Protein AF-A0A961B3L7-F1 (afdb_monomer)

Structure (mmCIF, N/CA/C/O backbone):
data_AF-A0A961B3L7-F1
#
_entry.id   AF-A0A961B3L7-F1
#
loop_
_atom_site.group_PDB
_atom_site.id
_atom_site.type_symbol
_atom_site.label_atom_id
_atom_site.label_alt_id
_atom_site.label_comp_id
_atom_site.label_asym_id
_atom_site.label_entity_id
_atom_site.label_seq_id
_atom_site.pdbx_PDB_ins_code
_atom_site.Cartn_x
_atom_site.Cartn_y
_atom_site.Cartn_z
_atom_site.occupancy
_atom_site.B_iso_or_equiv
_atom_site.auth_seq_id
_atom_site.auth_comp_id
_atom_site.auth_asym_id
_atom_site.auth_atom_id
_atom_site.pdbx_PDB_model_num
ATOM 1 N N . TYR A 1 1 ? -15.409 8.213 -13.863 1.00 74.25 1 TYR A N 1
ATOM 2 C CA . TYR A 1 1 ? -14.076 7.730 -13.458 1.00 74.25 1 TYR A CA 1
ATOM 3 C C . TYR A 1 1 ? -14.283 6.617 -12.435 1.00 74.25 1 TYR A C 1
ATOM 5 O O . TYR A 1 1 ? -14.040 6.818 -11.259 1.00 74.25 1 TYR A O 1
ATOM 13 N N . ASN A 1 2 ? -14.845 5.474 -12.858 1.00 88.62 2 ASN A N 1
ATOM 14 C CA . ASN A 1 2 ? -15.341 4.451 -11.915 1.00 88.62 2 ASN A CA 1
ATOM 15 C C . ASN A 1 2 ? -14.715 3.070 -12.144 1.00 88.62 2 ASN A C 1
ATOM 17 O O . ASN A 1 2 ? -14.875 2.187 -11.314 1.00 88.62 2 ASN A O 1
ATOM 21 N N . TRP A 1 3 ? -14.010 2.881 -13.261 1.00 93.56 3 TRP A N 1
ATOM 22 C CA . TRP A 1 3 ? -13.430 1.596 -13.654 1.00 93.56 3 TRP A CA 1
ATOM 23 C C . TRP A 1 3 ? -12.435 1.062 -12.613 1.00 93.56 3 TRP A C 1
ATOM 25 O O . TRP A 1 3 ? -12.374 -0.143 -12.401 1.00 93.56 3 TRP A O 1
ATOM 35 N N . HIS A 1 4 ? -11.718 1.947 -11.910 1.00 93.62 4 HIS A N 1
ATOM 36 C CA . HIS A 1 4 ? -10.702 1.553 -10.933 1.00 93.62 4 HIS A CA 1
ATOM 37 C C . HIS A 1 4 ? -11.283 0.883 -9.678 1.00 93.62 4 HIS A C 1
ATOM 39 O O . HIS A 1 4 ? -10.542 0.218 -8.960 1.00 93.62 4 HIS A O 1
ATOM 45 N N . TRP A 1 5 ? -12.598 0.999 -9.441 1.00 96.31 5 TRP A N 1
ATOM 46 C CA . TRP A 1 5 ? -13.301 0.325 -8.345 1.00 96.31 5 TRP A CA 1
ATOM 47 C C . TRP A 1 5 ? -13.634 -1.144 -8.629 1.00 96.31 5 TRP A C 1
ATOM 49 O O . TRP A 1 5 ? -14.133 -1.829 -7.739 1.00 96.31 5 TRP A O 1
ATOM 59 N N . PHE A 1 6 ? -13.384 -1.643 -9.839 1.00 96.94 6 PHE A N 1
ATOM 60 C CA . PHE A 1 6 ? -13.673 -3.023 -10.233 1.00 96.94 6 PHE A CA 1
ATOM 61 C C . PHE A 1 6 ? -12.366 -3.797 -10.419 1.00 96.94 6 PHE A C 1
ATOM 63 O O . PHE A 1 6 ? -11.487 -3.348 -11.151 1.00 96.94 6 PHE A O 1
ATOM 70 N N . TRP A 1 7 ? -12.244 -4.979 -9.806 1.00 94.88 7 TRP A N 1
ATOM 71 C CA . TRP A 1 7 ? -11.005 -5.777 -9.795 1.00 94.88 7 TRP A CA 1
ATOM 72 C C . TRP A 1 7 ? -10.519 -6.213 -11.182 1.00 94.88 7 TRP A C 1
ATOM 74 O O . TRP A 1 7 ? -9.332 -6.507 -11.360 1.00 94.88 7 TRP A O 1
ATOM 84 N N . ASP A 1 8 ? -11.432 -6.269 -12.151 1.00 91.94 8 ASP A N 1
ATOM 85 C CA . ASP A 1 8 ? -11.127 -6.626 -13.537 1.00 91.94 8 ASP A CA 1
ATOM 86 C C . ASP A 1 8 ? -10.432 -5.491 -14.294 1.00 91.94 8 ASP A C 1
ATOM 88 O O . ASP A 1 8 ? -9.698 -5.749 -15.247 1.00 91.94 8 ASP A O 1
ATOM 92 N N . PHE A 1 9 ? -10.639 -4.241 -13.870 1.00 91.81 9 PHE A N 1
ATOM 93 C CA . PHE A 1 9 ? -10.172 -3.056 -14.592 1.00 91.81 9 PHE A CA 1
ATOM 94 C C . PHE A 1 9 ? -9.214 -2.189 -13.778 1.00 91.81 9 PHE A C 1
ATOM 96 O O . PHE A 1 9 ? -8.497 -1.386 -14.364 1.00 91.81 9 PHE A O 1
ATOM 103 N N . GLY A 1 10 ? -9.168 -2.342 -12.454 1.00 93.06 10 GLY A N 1
ATOM 104 C CA . GLY A 1 10 ? -8.254 -1.595 -11.602 1.00 93.06 10 GLY A CA 1
ATOM 105 C C . GLY A 1 10 ? -8.028 -2.214 -10.228 1.00 93.06 10 GLY A C 1
ATOM 106 O O . GLY A 1 10 ? -8.254 -3.400 -9.988 1.00 93.06 10 GLY A O 1
ATOM 107 N N . ASN A 1 11 ? -7.496 -1.387 -9.337 1.00 94.12 11 ASN A N 1
ATOM 108 C CA . ASN A 1 11 ? -6.886 -1.782 -8.068 1.00 94.12 11 ASN A CA 1
ATOM 109 C C . ASN A 1 11 ? -7.241 -0.801 -6.931 1.00 94.12 11 ASN A C 1
ATOM 111 O O . ASN A 1 11 ? -6.504 -0.688 -5.947 1.00 94.12 11 ASN A O 1
ATOM 115 N N . GLY A 1 12 ? -8.381 -0.115 -7.071 1.00 95.50 12 GLY A N 1
ATOM 116 C CA . GLY A 1 12 ? -8.886 0.876 -6.129 1.00 95.50 12 GLY A CA 1
ATOM 117 C C . GLY A 1 12 ? -8.027 2.127 -6.037 1.00 95.50 12 GLY A C 1
ATOM 118 O O . GLY A 1 12 ? -7.060 2.306 -6.777 1.00 95.50 12 GLY A O 1
ATOM 119 N N . ASP A 1 13 ? -8.370 2.998 -5.092 1.00 94.88 13 ASP A N 1
ATOM 120 C CA . ASP A 1 13 ? -7.608 4.229 -4.873 1.00 94.88 13 ASP A CA 1
ATOM 121 C C . ASP A 1 13 ? -6.169 3.960 -4.412 1.00 94.88 13 ASP A C 1
ATOM 123 O O . ASP A 1 13 ? -5.281 4.741 -4.750 1.00 94.88 13 ASP A O 1
ATOM 127 N N . THR A 1 14 ? -5.903 2.826 -3.751 1.00 95.00 14 THR A N 1
ATOM 128 C CA . THR A 1 14 ? -4.543 2.418 -3.362 1.00 95.00 14 THR A CA 1
ATOM 129 C C . THR A 1 14 ? -3.603 2.331 -4.563 1.00 95.00 14 THR A C 1
ATOM 131 O O . THR A 1 14 ? -2.497 2.847 -4.489 1.00 95.00 14 THR A O 1
ATOM 134 N N . GLY A 1 15 ? -4.026 1.737 -5.683 1.00 94.38 15 GLY A N 1
ATOM 135 C CA . GLY A 1 15 ? -3.181 1.672 -6.879 1.00 94.38 15 GLY A CA 1
ATOM 136 C C . GLY A 1 15 ? -3.382 2.817 -7.876 1.00 94.38 15 GLY A C 1
ATOM 137 O O . GLY A 1 15 ? -2.532 3.025 -8.734 1.00 94.38 15 GLY A O 1
ATOM 138 N N . ASN A 1 16 ? -4.480 3.567 -7.772 1.00 93.62 16 ASN A N 1
ATOM 139 C CA . ASN A 1 16 ? -4.796 4.671 -8.679 1.00 93.62 16 ASN A CA 1
ATOM 140 C C . ASN A 1 16 ? -4.192 6.020 -8.245 1.00 93.62 16 ASN A C 1
ATOM 142 O O . ASN A 1 16 ? -3.722 6.779 -9.086 1.00 93.62 16 ASN A O 1
ATOM 146 N N . GLN A 1 17 ? -4.221 6.334 -6.948 1.00 91.56 17 GLN A N 1
ATOM 147 C CA . GLN A 1 17 ? -3.591 7.534 -6.377 1.00 91.56 17 GLN A CA 1
ATOM 148 C C . GLN A 1 17 ? -2.538 7.171 -5.332 1.00 91.56 17 GLN A C 1
ATOM 150 O O . GLN A 1 17 ? -1.492 7.811 -5.266 1.00 91.56 17 GLN A O 1
ATOM 155 N N . GLY A 1 18 ? -2.784 6.124 -4.542 1.00 93.62 18 GLY A N 1
ATOM 156 C CA . GLY A 1 18 ? -1.911 5.758 -3.434 1.00 93.62 18 GLY A CA 1
ATOM 157 C C . GLY A 1 18 ? -0.499 5.354 -3.849 1.00 93.62 18 GLY A C 1
ATOM 158 O O . GLY A 1 18 ? 0.429 5.577 -3.081 1.00 93.62 18 GLY A O 1
ATOM 159 N N . VAL A 1 19 ? -0.309 4.865 -5.080 1.00 96.12 19 VAL A N 1
ATOM 160 C CA . VAL A 1 19 ? 1.010 4.487 -5.611 1.00 96.12 19 VAL A CA 1
ATOM 161 C C . VAL A 1 19 ? 2.029 5.628 -5.550 1.00 96.12 19 VAL A C 1
ATOM 163 O O . VAL A 1 19 ? 3.203 5.359 -5.333 1.00 96.12 19 VAL A O 1
ATOM 166 N N . HIS A 1 20 ? 1.597 6.888 -5.686 1.00 95.12 20 HIS A N 1
ATOM 167 C CA . HIS A 1 20 ? 2.492 8.045 -5.600 1.00 95.12 20 HIS A CA 1
ATOM 168 C C . HIS A 1 20 ? 3.118 8.170 -4.209 1.00 95.12 20 HIS A C 1
ATOM 170 O O . HIS A 1 20 ? 4.335 8.262 -4.082 1.00 95.12 20 HIS A O 1
ATOM 176 N N . GLU A 1 21 ? 2.293 8.123 -3.163 1.00 96.50 21 GLU A N 1
ATOM 177 C CA . GLU A 1 21 ? 2.777 8.261 -1.791 1.00 96.50 21 GLU A CA 1
ATOM 178 C C . GLU A 1 21 ? 3.423 6.969 -1.279 1.00 96.50 21 GLU A C 1
ATOM 180 O O . GLU A 1 21 ? 4.404 7.047 -0.549 1.00 96.50 21 GLU A O 1
ATOM 185 N N . ILE A 1 22 ? 2.950 5.789 -1.703 1.00 97.00 22 ILE A N 1
ATOM 186 C CA . ILE A 1 22 ? 3.618 4.508 -1.417 1.00 97.00 22 ILE A CA 1
ATOM 187 C C . ILE A 1 22 ? 5.040 4.492 -1.991 1.00 97.00 22 ILE A C 1
ATOM 189 O O . ILE A 1 22 ? 5.957 4.021 -1.321 1.00 97.00 22 ILE A O 1
ATOM 193 N N . ASP A 1 23 ? 5.233 4.985 -3.219 1.00 96.25 23 ASP A N 1
ATOM 194 C CA . ASP A 1 23 ? 6.552 5.049 -3.852 1.00 96.25 23 ASP A CA 1
ATOM 195 C C . ASP A 1 23 ? 7.500 5.941 -3.045 1.00 96.25 23 ASP A C 1
ATOM 197 O O . ASP A 1 23 ? 8.575 5.493 -2.651 1.00 96.25 23 ASP A O 1
ATOM 201 N N . VAL A 1 24 ? 7.053 7.153 -2.704 1.00 94.94 24 VAL A N 1
ATOM 202 C CA . VAL A 1 24 ? 7.823 8.102 -1.886 1.00 94.94 24 VAL A CA 1
ATOM 203 C C . VAL A 1 24 ? 8.128 7.533 -0.494 1.00 94.94 24 VAL A C 1
ATOM 205 O O . VAL A 1 24 ? 9.262 7.640 -0.034 1.00 94.94 24 VAL A O 1
ATOM 208 N N . ALA A 1 25 ? 7.170 6.859 0.153 1.00 96.19 25 ALA A N 1
ATOM 209 C CA . ALA A 1 25 ? 7.398 6.181 1.429 1.00 96.19 25 ALA A CA 1
ATOM 210 C C . ALA A 1 25 ? 8.478 5.097 1.312 1.00 96.19 25 ALA A C 1
ATOM 212 O O . ALA A 1 25 ? 9.358 4.999 2.167 1.00 96.19 25 ALA A O 1
ATOM 213 N N . ARG A 1 26 ? 8.437 4.298 0.237 1.00 96.31 26 ARG A N 1
ATOM 214 C CA . ARG A 1 26 ? 9.418 3.236 -0.012 1.00 96.31 26 ARG A CA 1
ATOM 215 C C . ARG A 1 26 ? 10.818 3.801 -0.257 1.00 96.31 26 ARG A C 1
ATOM 217 O O . ARG A 1 26 ? 11.780 3.160 0.142 1.00 96.31 26 ARG A O 1
ATOM 224 N N . TRP A 1 27 ? 10.960 4.978 -0.876 1.00 92.06 27 TRP A N 1
ATOM 225 C CA . TRP A 1 27 ? 12.279 5.596 -1.103 1.00 92.06 27 TRP A CA 1
ATOM 226 C C . TRP A 1 27 ? 13.051 5.850 0.196 1.00 92.06 27 TRP A C 1
ATOM 228 O O . TRP A 1 27 ? 14.277 5.848 0.182 1.00 92.06 27 TRP A O 1
ATOM 238 N N . ALA A 1 28 ? 12.356 6.041 1.320 1.00 92.38 28 ALA A N 1
ATOM 239 C CA . ALA A 1 28 ? 12.993 6.221 2.623 1.00 92.38 28 ALA A CA 1
ATOM 240 C C . ALA A 1 28 ? 13.493 4.913 3.261 1.00 92.38 28 ALA A C 1
ATOM 242 O O . ALA A 1 28 ? 14.102 4.949 4.330 1.00 92.38 28 ALA A O 1
ATOM 243 N N . ILE A 1 29 ? 13.234 3.765 2.633 1.00 94.94 29 ILE A N 1
ATOM 244 C CA . ILE A 1 29 ? 13.693 2.456 3.086 1.00 94.94 29 ILE A CA 1
ATOM 245 C C . ILE A 1 29 ? 14.880 2.052 2.208 1.00 94.94 29 ILE A C 1
ATOM 247 O O . ILE A 1 29 ? 14.725 1.775 1.017 1.00 94.94 29 ILE A O 1
ATOM 251 N N . ASP A 1 30 ? 16.073 2.036 2.800 1.00 90.50 30 ASP A N 1
ATOM 252 C CA . ASP A 1 30 ? 17.313 1.762 2.072 1.00 90.50 30 ASP A CA 1
ATOM 253 C C . ASP A 1 30 ? 17.278 0.391 1.376 1.00 90.50 30 ASP A C 1
ATOM 255 O O . ASP A 1 30 ? 16.913 -0.625 1.973 1.00 90.50 30 ASP A O 1
ATOM 259 N N . GLY A 1 31 ? 17.625 0.373 0.087 1.00 90.44 31 GLY A N 1
ATOM 260 C CA . GLY A 1 31 ? 17.637 -0.838 -0.739 1.00 90.44 31 GLY A CA 1
ATOM 261 C C . GLY A 1 31 ? 16.286 -1.554 -0.889 1.00 90.44 31 GLY A C 1
ATOM 262 O O . GLY A 1 31 ? 16.266 -2.732 -1.253 1.00 90.44 31 GLY A O 1
ATOM 263 N N . ALA A 1 32 ? 15.161 -0.895 -0.598 1.00 95.06 32 ALA A N 1
ATOM 264 C CA . ALA A 1 32 ? 13.865 -1.562 -0.556 1.00 95.06 32 ALA A CA 1
ATOM 265 C C . ALA A 1 32 ? 13.399 -2.120 -1.908 1.00 95.06 32 ALA A C 1
ATOM 267 O O . ALA A 1 32 ? 13.294 -1.412 -2.911 1.00 95.06 32 ALA A O 1
ATOM 268 N N . THR A 1 33 ? 13.021 -3.399 -1.879 1.00 96.25 33 THR A N 1
ATOM 269 C CA . THR A 1 33 ? 12.315 -4.112 -2.951 1.00 96.25 33 THR A CA 1
ATOM 270 C C . THR A 1 33 ? 10.853 -4.351 -2.527 1.00 96.25 33 THR A C 1
ATOM 272 O O . THR A 1 33 ? 10.141 -3.400 -2.182 1.00 96.25 33 THR A O 1
ATOM 275 N N . LEU A 1 34 ? 10.399 -5.608 -2.499 1.00 98.25 34 LEU A N 1
ATOM 276 C CA . LEU A 1 34 ? 9.133 -6.043 -1.908 1.00 98.25 34 LEU A CA 1
ATOM 277 C C . LEU A 1 34 ? 9.321 -6.394 -0.415 1.00 98.25 34 LEU A C 1
ATOM 279 O O . LEU A 1 34 ? 10.436 -6.701 0.010 1.00 98.25 34 LEU A O 1
ATOM 283 N N . PRO A 1 35 ? 8.258 -6.330 0.403 1.00 98.50 35 PRO A N 1
ATOM 284 C CA . PRO A 1 35 ? 8.343 -6.574 1.838 1.00 98.50 35 PRO A CA 1
ATOM 285 C C . PRO A 1 35 ? 8.421 -8.070 2.145 1.00 98.50 35 PRO A C 1
ATOM 287 O O . PRO A 1 35 ? 8.032 -8.905 1.330 1.00 98.50 35 PRO A O 1
ATOM 290 N N . THR A 1 36 ? 8.859 -8.416 3.354 1.00 98.56 36 THR A N 1
ATOM 291 C CA . THR A 1 36 ? 8.890 -9.810 3.825 1.00 98.56 36 THR A CA 1
ATOM 292 C C . THR A 1 36 ? 7.573 -10.247 4.452 1.00 98.56 36 THR A C 1
ATOM 294 O O . THR A 1 36 ? 7.294 -11.444 4.533 1.00 98.56 36 THR A O 1
ATOM 297 N N . LYS A 1 37 ? 6.737 -9.296 4.885 1.00 98.62 37 LYS A N 1
ATOM 298 C CA . LYS A 1 37 ? 5.357 -9.565 5.296 1.00 98.62 37 LYS A CA 1
ATOM 299 C C . LYS A 1 37 ? 4.412 -8.461 4.872 1.00 98.62 37 LYS A C 1
ATOM 301 O O . LYS A 1 37 ? 4.792 -7.295 4.771 1.00 98.62 37 LYS A O 1
ATOM 306 N N . VAL A 1 38 ? 3.155 -8.837 4.678 1.00 98.69 38 VAL A N 1
ATOM 307 C CA . VAL A 1 38 ? 2.069 -7.904 4.392 1.00 98.69 38 VAL A CA 1
ATOM 308 C C . VAL A 1 38 ? 0.784 -8.343 5.072 1.00 98.69 38 VAL A C 1
ATOM 310 O O . VAL A 1 38 ? 0.444 -9.526 5.124 1.00 98.69 38 VAL A O 1
ATOM 313 N N . TRP A 1 39 ? 0.028 -7.373 5.562 1.00 98.56 39 TRP A N 1
ATOM 314 C CA . TRP A 1 39 ? -1.367 -7.571 5.918 1.00 98.56 39 TRP A CA 1
ATOM 315 C C . TRP A 1 39 ? -2.169 -6.303 5.682 1.00 98.56 39 TRP A C 1
ATOM 317 O O . TRP A 1 39 ? -1.616 -5.212 5.546 1.00 98.56 39 TRP A O 1
ATOM 327 N N . ALA A 1 40 ? -3.485 -6.455 5.606 1.00 98.38 40 ALA A N 1
ATOM 328 C CA . ALA A 1 40 ? -4.366 -5.336 5.347 1.00 98.38 40 ALA A CA 1
ATOM 329 C C . ALA A 1 40 ? -5.688 -5.437 6.103 1.00 98.38 40 ALA A C 1
ATOM 331 O O . ALA A 1 40 ? -6.191 -6.520 6.415 1.00 98.38 40 ALA A O 1
ATOM 332 N N . LEU A 1 41 ? -6.253 -4.261 6.344 1.00 97.56 41 LEU A N 1
ATOM 333 C CA . LEU A 1 41 ? -7.606 -4.022 6.808 1.00 97.56 41 LEU A CA 1
ATOM 334 C C . LEU A 1 41 ? -8.322 -3.163 5.774 1.00 97.56 41 LEU A C 1
ATOM 336 O O . LEU A 1 41 ? -7.757 -2.186 5.291 1.00 97.56 41 LEU A O 1
ATOM 340 N N . GLY A 1 42 ? -9.581 -3.449 5.466 1.00 97.25 42 GLY A N 1
ATOM 341 C CA . GLY A 1 42 ? -10.345 -2.515 4.649 1.00 97.25 42 GLY A CA 1
ATOM 342 C C . GLY A 1 42 ? -11.775 -2.915 4.353 1.00 97.25 42 GLY A C 1
ATOM 343 O O . GLY A 1 42 ? -12.265 -3.953 4.796 1.00 97.25 42 GLY A O 1
ATOM 344 N N . GLY A 1 43 ? -12.445 -2.084 3.563 1.00 97.56 43 GLY A N 1
ATOM 345 C CA . GLY A 1 43 ? -13.772 -2.374 3.039 1.00 97.56 43 GLY A CA 1
ATOM 346 C C . GLY A 1 43 ? -14.323 -1.287 2.121 1.00 97.56 43 GLY A C 1
ATOM 347 O O . GLY A 1 43 ? -13.778 -0.183 2.016 1.00 97.56 43 GLY A O 1
ATOM 348 N N . ARG A 1 44 ? -15.438 -1.621 1.463 1.00 96.62 44 ARG A N 1
ATOM 349 C CA . ARG A 1 44 ? -16.323 -0.687 0.751 1.00 96.62 44 ARG A CA 1
ATOM 350 C C . ARG A 1 44 ? -17.363 -0.151 1.750 1.00 96.62 44 ARG A C 1
ATOM 352 O O . ARG A 1 44 ? -18.487 -0.631 1.809 1.00 96.62 44 ARG A O 1
ATOM 359 N N . LEU A 1 45 ? -16.939 0.753 2.629 1.00 96.44 45 LEU A N 1
ATOM 360 C CA . LEU A 1 45 ? -17.656 1.151 3.842 1.00 96.44 45 LEU A CA 1
ATOM 361 C C . LEU A 1 45 ? -18.344 2.506 3.673 1.00 96.44 45 LEU A C 1
ATOM 363 O O . LEU A 1 45 ? -17.692 3.496 3.338 1.00 96.44 45 LEU A O 1
ATOM 367 N N . GLY A 1 46 ? -19.650 2.549 3.950 1.00 94.81 46 GLY A N 1
ATOM 368 C CA . GLY A 1 46 ? -20.481 3.755 3.825 1.00 94.81 46 GLY A CA 1
ATOM 369 C C . GLY A 1 46 ? -20.881 4.111 2.387 1.00 94.81 46 GLY A C 1
ATOM 370 O O . GLY A 1 46 ? -21.347 5.224 2.151 1.00 94.81 46 GLY A O 1
ATOM 371 N N . TYR A 1 47 ? -20.689 3.186 1.442 1.00 94.00 47 TYR A N 1
ATOM 372 C CA . TYR A 1 47 ? -21.115 3.302 0.048 1.00 94.00 47 TYR A CA 1
ATOM 373 C C . TYR A 1 47 ? -22.170 2.235 -0.247 1.00 94.00 47 TYR A C 1
ATOM 375 O O . TYR A 1 47 ? -21.982 1.068 0.088 1.00 94.00 47 TYR A O 1
ATOM 383 N N . GLU A 1 48 ? -23.245 2.632 -0.922 1.00 93.94 48 GLU A N 1
ATOM 384 C CA . GLU A 1 48 ? -24.199 1.720 -1.555 1.00 93.94 48 GLU A CA 1
ATOM 385 C C . GLU A 1 48 ? -23.981 1.791 -3.067 1.00 93.94 48 GLU A C 1
ATOM 387 O O . GLU A 1 48 ? -24.596 2.593 -3.770 1.00 93.94 48 GLU A O 1
ATOM 392 N N . ASP A 1 49 ? -23.022 1.014 -3.569 1.00 95.00 49 ASP A N 1
ATOM 393 C CA . ASP A 1 49 ? -22.677 0.997 -4.988 1.00 95.00 49 ASP A CA 1
ATOM 394 C C . ASP A 1 49 ? -22.166 -0.369 -5.466 1.00 95.00 49 ASP A C 1
ATOM 396 O O . ASP A 1 49 ? -22.194 -1.365 -4.747 1.00 95.00 49 ASP A O 1
ATOM 400 N N . GLN A 1 50 ? -21.749 -0.426 -6.733 1.00 95.19 50 GLN A N 1
ATOM 401 C CA . GLN A 1 50 ? -21.244 -1.640 -7.380 1.00 95.19 50 GLN A CA 1
ATOM 402 C C . GLN A 1 50 ? -19.718 -1.801 -7.252 1.00 95.19 50 GLN A C 1
ATOM 404 O O . GLN A 1 50 ? -19.150 -2.713 -7.855 1.00 95.19 50 GLN A O 1
ATOM 409 N N . GLY A 1 51 ? -19.038 -0.904 -6.530 1.00 96.56 51 GLY A N 1
ATOM 410 C CA . GLY A 1 51 ? -17.591 -0.937 -6.367 1.00 96.56 51 GLY A CA 1
ATOM 411 C C . GLY A 1 51 ? -17.144 -2.156 -5.562 1.00 96.56 51 GLY A C 1
ATOM 412 O O . GLY A 1 51 ? -17.767 -2.541 -4.578 1.00 96.56 51 GLY A O 1
ATOM 413 N N . GLN A 1 52 ? -16.040 -2.768 -5.978 1.00 96.94 52 GLN A N 1
ATOM 414 C CA . GLN A 1 52 ? -15.501 -3.996 -5.392 1.00 96.94 52 GLN A CA 1
ATOM 415 C C . GLN A 1 52 ? -14.235 -3.752 -4.562 1.00 96.94 52 GLN A C 1
ATOM 417 O O . GLN A 1 52 ? -13.949 -4.514 -3.634 1.00 96.94 52 GLN A O 1
ATOM 422 N N . THR A 1 53 ? -13.452 -2.728 -4.909 1.00 97.44 53 THR A N 1
ATOM 423 C CA . THR A 1 53 ? -12.228 -2.378 -4.181 1.00 97.44 53 THR A CA 1
ATOM 424 C C . THR A 1 53 ? -12.542 -1.498 -2.964 1.00 97.44 53 THR A C 1
ATOM 426 O O . THR A 1 53 ? -13.520 -0.738 -2.979 1.00 97.44 53 THR A O 1
ATOM 429 N N . PRO A 1 54 ? -11.732 -1.573 -1.894 1.00 97.56 54 PRO A N 1
ATOM 430 C CA . PRO A 1 54 ? -12.013 -0.845 -0.661 1.00 97.56 54 PRO A CA 1
ATOM 431 C C . PRO A 1 54 ? -11.850 0.671 -0.842 1.00 97.56 54 PRO A C 1
ATOM 433 O O . PRO A 1 54 ? -10.890 1.112 -1.468 1.00 97.56 54 PRO A O 1
ATOM 436 N N . ASN A 1 55 ? -12.766 1.473 -0.281 1.00 96.38 55 ASN A N 1
ATOM 437 C CA . ASN A 1 55 ? -12.565 2.927 -0.129 1.00 96.38 55 ASN A CA 1
ATOM 438 C C . ASN A 1 55 ? -11.872 3.285 1.191 1.00 96.38 55 ASN A C 1
ATOM 440 O O . ASN A 1 55 ? -11.345 4.383 1.312 1.00 96.38 55 ASN A O 1
ATOM 444 N N . MET A 1 56 ? -11.934 2.401 2.187 1.00 97.00 56 MET A N 1
ATOM 445 C CA . MET A 1 56 ? -11.137 2.482 3.407 1.00 97.00 56 MET A CA 1
ATOM 446 C C . MET A 1 56 ? -10.168 1.314 3.374 1.00 97.00 56 MET A C 1
ATOM 448 O O . MET A 1 56 ? -10.615 0.167 3.396 1.00 97.00 56 MET A O 1
ATOM 452 N N . HIS A 1 57 ? -8.873 1.581 3.281 1.00 98.06 57 HIS A N 1
ATOM 453 C CA . HIS A 1 57 ? -7.866 0.539 3.145 1.00 98.06 57 HIS A CA 1
ATOM 454 C C . HIS A 1 57 ? -6.610 0.926 3.913 1.00 98.06 57 HIS A C 1
ATOM 456 O O . HIS A 1 57 ? -6.033 1.969 3.643 1.00 98.06 57 HIS A O 1
ATOM 462 N N . LEU A 1 58 ? -6.206 0.083 4.853 1.00 98.19 58 LEU A N 1
ATOM 463 C CA . LEU A 1 58 ? -4.958 0.148 5.597 1.00 98.19 58 LEU A CA 1
ATOM 464 C C . LEU A 1 58 ? -4.127 -1.064 5.188 1.00 98.19 58 LEU A C 1
ATOM 466 O O . LEU A 1 58 ? -4.580 -2.194 5.349 1.00 98.19 58 LEU A O 1
ATOM 470 N N . SER A 1 59 ? -2.933 -0.841 4.658 1.00 98.31 59 SER A N 1
ATOM 471 C CA . SER A 1 59 ? -1.952 -1.881 4.350 1.00 98.31 59 SER A CA 1
ATOM 472 C C . SER A 1 59 ? -0.705 -1.662 5.191 1.00 98.31 59 SER A C 1
ATOM 474 O O . SER A 1 59 ? -0.245 -0.532 5.352 1.00 98.31 59 SER A O 1
ATOM 476 N N . VAL A 1 60 ? -0.169 -2.747 5.730 1.00 98.50 60 VAL A N 1
ATOM 477 C CA . VAL A 1 60 ? 1.026 -2.743 6.565 1.00 98.50 60 VAL A CA 1
ATOM 478 C C . VAL A 1 60 ? 2.037 -3.694 5.950 1.00 98.50 60 VAL A C 1
ATOM 480 O O . VAL A 1 60 ? 1.717 -4.859 5.700 1.00 98.50 60 VAL A O 1
ATOM 483 N N . PHE A 1 61 ? 3.238 -3.186 5.697 1.00 98.62 61 PHE A N 1
ATOM 484 C CA . PHE A 1 61 ? 4.327 -3.906 5.052 1.00 98.62 61 PHE A CA 1
ATOM 485 C C . PHE A 1 61 ? 5.558 -3.912 5.963 1.00 98.62 61 PHE A C 1
ATOM 487 O O . PHE A 1 61 ? 5.990 -2.855 6.423 1.00 98.62 61 PHE A O 1
ATOM 494 N N . GLU A 1 62 ? 6.123 -5.091 6.218 1.00 97.94 62 GLU A N 1
ATOM 495 C CA . GLU A 1 62 ? 7.330 -5.254 7.039 1.00 97.94 62 GLU A CA 1
ATOM 496 C C . GLU A 1 62 ? 8.571 -5.412 6.147 1.00 97.94 62 GLU A C 1
ATOM 498 O O . GLU A 1 62 ? 8.616 -6.282 5.275 1.00 97.94 62 GLU A O 1
ATOM 503 N N . TYR A 1 63 ? 9.594 -4.596 6.406 1.00 97.44 63 TYR A N 1
ATOM 504 C CA . TYR A 1 63 ? 10.910 -4.607 5.759 1.00 97.44 63 TYR A CA 1
ATOM 505 C C . TYR A 1 63 ? 12.011 -4.881 6.799 1.00 97.44 63 TYR A C 1
ATOM 507 O O . TYR A 1 63 ? 12.984 -4.139 6.925 1.00 97.44 63 TYR A O 1
ATOM 515 N N . GLY A 1 64 ? 11.832 -5.930 7.607 1.00 93.06 64 GLY A N 1
ATOM 516 C CA . GLY A 1 64 ? 12.685 -6.178 8.773 1.00 93.06 64 GLY A CA 1
ATOM 517 C C . GLY A 1 64 ? 12.311 -5.241 9.919 1.00 93.06 64 GLY A C 1
ATOM 518 O O . GLY A 1 64 ? 11.189 -5.311 10.412 1.00 93.06 64 GLY A O 1
ATOM 519 N N . ASP A 1 65 ? 13.228 -4.358 10.314 1.00 91.62 65 ASP A N 1
ATOM 520 C CA . ASP A 1 65 ? 13.016 -3.416 11.424 1.00 91.62 65 ASP A CA 1
ATOM 521 C C . ASP A 1 65 ? 12.185 -2.180 11.026 1.00 91.62 65 ASP A C 1
ATOM 523 O O . ASP A 1 65 ? 11.827 -1.368 11.880 1.00 91.62 65 ASP A O 1
ATOM 527 N N . VAL A 1 66 ? 11.872 -2.025 9.734 1.00 96.25 66 VAL A N 1
ATOM 528 C CA . VAL A 1 66 ? 11.086 -0.902 9.209 1.00 96.25 66 VAL A CA 1
ATOM 529 C C . VAL A 1 66 ? 9.672 -1.351 8.860 1.00 96.25 66 VAL A C 1
ATOM 531 O O . VAL A 1 66 ? 9.467 -2.357 8.177 1.00 96.25 66 VAL A O 1
ATOM 534 N N . LEU A 1 67 ? 8.692 -0.557 9.291 1.00 96.62 67 LEU A N 1
ATOM 535 C CA . LEU A 1 67 ? 7.285 -0.725 8.953 1.00 96.62 67 LEU A CA 1
ATOM 536 C C . LEU A 1 67 ? 6.850 0.374 7.980 1.00 96.62 67 LEU A C 1
ATOM 538 O O . LEU A 1 67 ? 6.974 1.558 8.289 1.00 96.62 67 LEU A O 1
ATOM 542 N N . LEU A 1 68 ? 6.284 -0.007 6.836 1.00 98.25 68 LEU A N 1
ATOM 543 C CA . LEU A 1 68 ? 5.555 0.914 5.964 1.00 98.25 68 LEU A CA 1
ATOM 544 C C . LEU A 1 68 ? 4.060 0.729 6.231 1.00 98.25 68 LEU A C 1
ATOM 546 O O . LEU A 1 68 ? 3.489 -0.321 5.936 1.00 98.25 68 LEU A O 1
ATOM 550 N N . VAL A 1 69 ? 3.426 1.756 6.794 1.00 97.75 69 VAL A N 1
ATOM 551 C CA . VAL A 1 69 ? 1.980 1.798 7.043 1.00 97.75 69 VAL A CA 1
ATOM 552 C C . VAL A 1 69 ? 1.355 2.750 6.037 1.00 97.75 69 VAL A C 1
ATOM 554 O O . VAL A 1 69 ? 1.671 3.936 6.029 1.00 97.75 69 VAL A O 1
ATOM 557 N N . PHE A 1 70 ? 0.467 2.239 5.191 1.00 97.69 70 PHE A N 1
ATOM 558 C CA . PHE A 1 70 ? -0.196 3.037 4.170 1.00 97.69 70 PHE A CA 1
ATOM 559 C C . PHE A 1 70 ? -1.709 2.967 4.310 1.00 97.69 70 PHE A C 1
ATOM 561 O O . PHE A 1 70 ? -2.283 1.879 4.377 1.00 97.69 70 PHE A O 1
ATOM 568 N N . GLU A 1 71 ? -2.365 4.125 4.291 1.00 95.62 71 GLU A N 1
ATOM 569 C CA . GLU A 1 71 ? -3.818 4.208 4.307 1.00 95.62 71 GLU A CA 1
ATOM 570 C C . GLU A 1 71 ? -4.383 5.005 3.130 1.00 95.62 71 GLU A C 1
ATOM 572 O O . GLU A 1 71 ? -3.899 6.062 2.739 1.00 95.62 71 GLU A O 1
ATOM 577 N N . THR A 1 72 ? -5.478 4.497 2.580 1.00 95.62 72 THR A N 1
ATOM 578 C CA . THR A 1 72 ? -6.359 5.208 1.664 1.00 95.62 72 THR A CA 1
ATOM 579 C C . THR A 1 72 ? -7.708 5.371 2.346 1.00 95.62 72 THR A C 1
ATOM 581 O O . THR A 1 72 ? -8.334 4.378 2.727 1.00 95.62 72 THR A O 1
ATOM 584 N N . ARG A 1 73 ? -8.159 6.619 2.506 1.00 95.19 73 ARG A N 1
ATOM 585 C CA . ARG A 1 73 ? -9.414 6.949 3.189 1.00 95.19 73 ARG A CA 1
ATOM 586 C C . ARG A 1 73 ? -10.367 7.721 2.286 1.00 95.19 73 ARG A C 1
ATOM 588 O O . ARG A 1 73 ? -10.118 8.8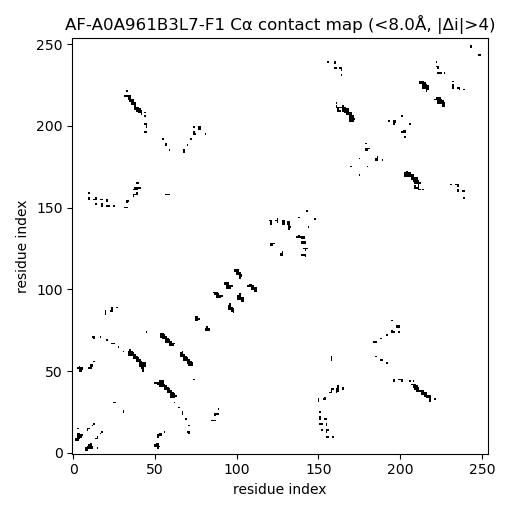65 1.915 1.00 95.19 73 ARG A O 1
ATOM 595 N N . GLY A 1 74 ? -11.490 7.088 1.960 1.00 94.94 74 GLY A N 1
ATOM 596 C CA . GLY A 1 74 ? -12.669 7.747 1.407 1.00 94.94 74 GLY A CA 1
ATOM 597 C C . GLY A 1 74 ? -13.447 8.512 2.482 1.00 94.94 74 GLY A C 1
ATOM 598 O O . GLY A 1 74 ? -13.055 8.560 3.640 1.00 94.94 74 GLY A O 1
ATOM 599 N N . LEU A 1 75 ? -14.589 9.099 2.110 1.00 94.94 75 LEU A N 1
ATOM 600 C CA . LEU A 1 75 ? -15.481 9.831 3.034 1.00 94.94 75 LEU A CA 1
ATOM 601 C C . LEU A 1 75 ? -14.816 10.976 3.834 1.00 94.94 75 LEU A C 1
ATOM 603 O O . LEU A 1 75 ? -15.350 11.399 4.860 1.00 94.94 75 LEU A O 1
ATOM 607 N N . VAL A 1 76 ? -13.674 11.482 3.373 1.00 94.38 76 VAL A N 1
ATOM 608 C CA . VAL A 1 76 ? -13.010 12.677 3.916 1.00 94.38 76 VAL A CA 1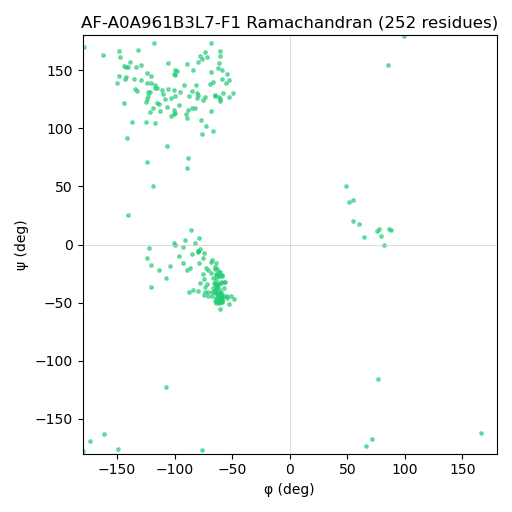
ATOM 609 C C . VAL A 1 76 ? -13.755 13.957 3.515 1.00 94.38 76 VAL A C 1
ATOM 611 O O . VAL A 1 76 ? -14.618 13.931 2.636 1.00 94.38 76 VAL A O 1
ATOM 614 N N . ASP A 1 77 ? -13.444 15.071 4.176 1.00 93.62 77 ASP A N 1
ATOM 615 C CA . ASP A 1 77 ? -14.080 16.394 4.019 1.00 93.62 77 ASP A CA 1
ATOM 616 C C . ASP A 1 77 ? -15.568 16.464 4.417 1.00 93.62 77 ASP A C 1
ATOM 618 O O . ASP A 1 77 ? -16.212 17.498 4.247 1.00 93.62 77 ASP A O 1
ATOM 622 N N . LYS A 1 78 ? -16.137 15.393 4.987 1.00 87.69 78 LYS A N 1
ATOM 623 C CA . LYS A 1 78 ? -17.504 15.416 5.541 1.00 87.69 78 LYS A CA 1
ATOM 624 C C . LYS A 1 78 ? -17.594 16.172 6.868 1.00 87.69 78 LYS A C 1
ATOM 626 O O . LYS A 1 78 ? -18.636 16.743 7.176 1.00 87.69 78 LYS A O 1
ATOM 631 N N . VAL A 1 79 ? -16.508 16.171 7.641 1.00 88.00 79 VAL A N 1
ATOM 632 C CA . VAL A 1 79 ? -16.326 16.974 8.857 1.00 88.00 79 VAL A CA 1
ATOM 633 C C . VAL A 1 79 ? -14.892 17.498 8.908 1.00 88.00 79 VAL 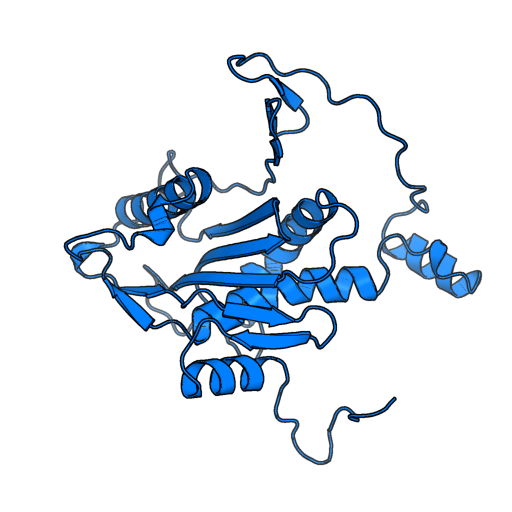A C 1
ATOM 635 O O . VAL A 1 79 ? -13.975 16.845 8.411 1.00 88.00 79 VAL A O 1
ATOM 638 N N . GLU A 1 80 ? -14.680 18.637 9.569 1.00 89.12 80 GLU A N 1
ATOM 639 C CA . GLU A 1 80 ? -13.373 19.313 9.650 1.00 89.12 80 GLU A CA 1
ATOM 640 C C . GLU A 1 80 ? -12.260 18.429 10.243 1.00 89.12 80 GLU A C 1
ATOM 642 O O . GLU A 1 80 ? -11.110 18.508 9.821 1.00 89.12 80 GLU A O 1
ATOM 647 N N . LYS A 1 81 ? -12.605 17.525 11.173 1.00 92.88 81 LYS A N 1
ATOM 648 C CA . LYS A 1 81 ? -11.654 16.607 11.826 1.00 92.88 81 LYS A CA 1
ATOM 649 C C . LYS A 1 81 ? -10.953 15.647 10.850 1.00 92.88 81 LYS A C 1
ATOM 651 O O . LYS A 1 81 ? -9.840 15.208 11.133 1.00 92.88 81 LYS A O 1
ATOM 656 N N . PHE A 1 82 ? -11.578 15.318 9.717 1.00 94.81 82 PHE A N 1
ATOM 657 C CA . PHE A 1 82 ? -11.059 14.350 8.745 1.00 94.81 82 PHE A CA 1
ATOM 658 C C . PHE A 1 82 ? -10.937 14.986 7.352 1.00 94.81 82 PHE A C 1
ATOM 660 O O . PHE A 1 82 ? -11.722 14.662 6.456 1.00 94.81 82 PHE A O 1
ATOM 667 N N . PRO A 1 83 ? -9.976 15.908 7.155 1.00 94.94 83 PRO A N 1
ATOM 668 C CA . PRO A 1 83 ? -9.789 16.564 5.871 1.00 94.94 83 PRO A CA 1
ATOM 669 C C . PRO A 1 83 ? -9.088 15.628 4.882 1.00 94.94 83 PRO A C 1
ATOM 671 O O . PRO A 1 83 ? -8.375 14.697 5.274 1.00 94.94 83 PRO A O 1
ATOM 674 N N . ARG A 1 84 ? -9.226 15.916 3.588 1.00 93.75 84 ARG A N 1
ATOM 675 C CA . ARG A 1 84 ? -8.399 15.303 2.549 1.00 93.75 84 ARG A CA 1
ATOM 676 C C . ARG A 1 84 ? -6.931 15.652 2.795 1.00 93.75 84 ARG A C 1
ATOM 678 O O . ARG A 1 84 ? -6.562 16.821 2.881 1.00 93.75 84 ARG A O 1
ATOM 685 N N . LYS A 1 85 ? -6.091 14.621 2.877 1.00 92.62 85 LYS A N 1
ATOM 686 C CA . LY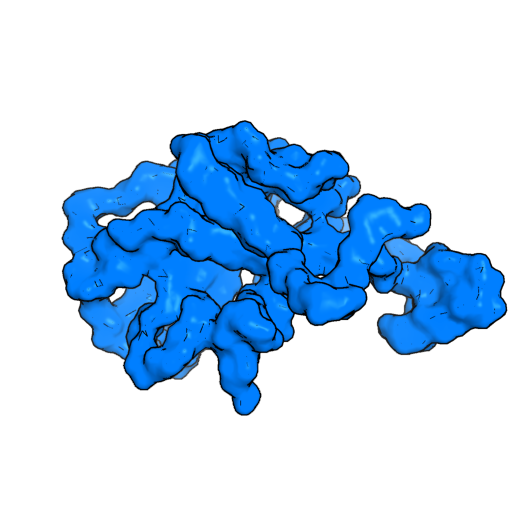S A 1 85 ? -4.639 14.726 3.044 1.00 92.62 85 LYS A CA 1
ATOM 687 C C . LYS A 1 85 ? -3.947 13.754 2.093 1.00 92.62 85 LYS A C 1
ATOM 689 O O . LYS A 1 85 ? -4.444 12.652 1.881 1.00 92.62 85 LYS A O 1
ATOM 694 N N . VAL A 1 86 ? -2.819 14.186 1.542 1.00 94.44 86 VAL A N 1
ATOM 695 C CA . VAL A 1 86 ? -1.900 13.386 0.724 1.00 94.44 86 VAL A CA 1
ATOM 696 C C . VAL A 1 86 ? -0.507 13.759 1.213 1.00 94.44 86 VAL A C 1
ATOM 698 O O . VAL A 1 86 ? -0.097 14.907 1.045 1.00 94.44 86 VAL A O 1
ATOM 701 N N . LEU A 1 87 ? 0.128 12.865 1.968 1.00 94.62 87 LEU A N 1
ATOM 702 C CA . LEU A 1 87 ? 1.402 13.128 2.629 1.00 94.62 87 LEU A CA 1
ATOM 703 C C . LEU A 1 87 ? 2.081 11.826 3.047 1.00 94.62 87 LEU A C 1
ATOM 705 O O . LEU A 1 87 ? 1.419 10.803 3.218 1.00 94.62 87 LEU A O 1
ATOM 709 N N . ASN A 1 88 ? 3.376 11.941 3.319 1.00 96.12 88 ASN A N 1
ATOM 710 C CA . ASN A 1 88 ? 4.187 10.946 3.998 1.00 96.12 88 ASN A CA 1
ATOM 711 C C . ASN A 1 88 ? 4.788 11.536 5.279 1.00 96.12 88 ASN A C 1
ATOM 713 O O . ASN A 1 88 ? 5.150 12.717 5.326 1.00 96.12 88 ASN A O 1
ATOM 717 N N . GLU A 1 89 ? 4.902 10.699 6.305 1.00 96.31 89 GLU A N 1
ATOM 718 C CA . GLU A 1 89 ? 5.609 11.001 7.549 1.00 96.31 89 GLU A CA 1
ATOM 719 C C . GLU A 1 89 ? 6.577 9.859 7.851 1.00 96.31 89 GLU A C 1
ATOM 721 O O . GLU A 1 89 ? 6.248 8.690 7.651 1.00 96.31 89 GLU A O 1
ATOM 726 N N . TYR A 1 90 ? 7.758 10.198 8.356 1.00 96.12 90 TYR A N 1
ATOM 727 C CA . TYR A 1 90 ? 8.806 9.234 8.668 1.00 96.12 90 TYR A CA 1
ATOM 728 C C . TYR A 1 90 ? 9.101 9.299 10.156 1.00 96.12 90 TYR A C 1
ATOM 730 O O . TYR A 1 90 ? 9.518 10.336 10.668 1.00 96.12 90 TYR A O 1
ATOM 738 N N . TYR A 1 91 ? 8.866 8.193 10.848 1.00 95.62 91 TYR A N 1
ATOM 739 C CA . TYR A 1 91 ? 9.066 8.074 12.285 1.00 95.62 91 TYR A CA 1
ATOM 740 C C . TYR A 1 91 ? 10.396 7.366 12.525 1.00 95.62 91 TYR A C 1
ATOM 742 O O . TYR A 1 91 ? 10.564 6.215 12.127 1.00 95.62 91 TYR A O 1
ATOM 750 N N . THR A 1 92 ? 11.351 8.061 13.139 1.00 94.50 92 THR A N 1
ATOM 751 C CA . THR A 1 92 ? 12.706 7.558 13.389 1.00 94.50 92 THR A CA 1
ATOM 752 C C . THR A 1 92 ? 12.987 7.490 14.888 1.00 94.50 92 THR A C 1
ATOM 754 O O . THR A 1 92 ? 12.206 7.955 15.719 1.00 94.50 92 THR A O 1
ATOM 757 N N . THR A 1 93 ? 14.131 6.920 15.262 1.00 94.50 93 THR A N 1
ATOM 758 C CA . THR A 1 93 ? 14.579 6.871 16.661 1.00 94.50 93 THR A CA 1
ATOM 759 C C . THR A 1 93 ? 14.877 8.246 17.257 1.00 94.50 93 THR A C 1
ATOM 761 O O . THR A 1 93 ? 14.885 8.384 18.477 1.00 94.50 93 THR A O 1
ATOM 764 N N . GLU A 1 94 ? 15.125 9.261 16.427 1.00 95.38 94 GLU A N 1
ATOM 765 C CA . GLU A 1 94 ? 15.526 10.604 16.867 1.00 95.38 94 GLU A CA 1
ATOM 766 C C . GLU A 1 94 ? 14.388 11.626 16.783 1.00 95.38 94 GLU A C 1
ATOM 768 O O . GLU A 1 94 ? 14.436 12.663 17.448 1.00 95.38 94 GLU A O 1
ATOM 773 N N . GLY A 1 95 ? 13.347 11.334 16.004 1.00 95.94 95 GLY A N 1
ATOM 774 C CA . GLY A 1 95 ? 12.238 12.249 15.802 1.00 95.94 95 GLY A CA 1
ATOM 775 C C . GLY A 1 95 ? 11.349 11.860 14.630 1.00 95.94 95 GLY A C 1
ATOM 776 O O . GLY A 1 95 ? 11.377 10.733 14.139 1.00 95.94 95 GLY A O 1
ATOM 777 N N . VAL A 1 96 ? 10.552 12.816 14.166 1.00 96.38 96 VAL A N 1
ATOM 778 C CA . VAL A 1 96 ? 9.614 12.620 13.057 1.00 96.38 96 VAL A CA 1
ATOM 779 C C . VAL A 1 96 ? 9.923 13.601 11.939 1.00 96.38 96 VAL A C 1
ATOM 781 O O . VAL A 1 96 ? 10.037 14.800 12.178 1.00 96.38 96 VAL A O 1
ATOM 784 N N . ILE A 1 97 ? 10.013 13.117 10.703 1.00 95.69 97 ILE A N 1
ATOM 785 C CA . ILE A 1 97 ? 10.041 13.970 9.515 1.00 95.69 97 ILE A CA 1
ATOM 786 C C . ILE A 1 97 ? 8.622 14.059 8.964 1.00 95.69 97 ILE A C 1
ATOM 788 O O . ILE A 1 97 ? 8.034 13.049 8.581 1.00 95.69 97 ILE A O 1
ATOM 792 N N . ARG A 1 98 ? 8.071 15.270 8.896 1.00 94.25 98 ARG A N 1
ATOM 793 C CA . ARG A 1 98 ? 6.756 15.536 8.297 1.00 94.25 98 ARG A CA 1
ATOM 794 C C . ARG A 1 98 ? 6.737 16.920 7.672 1.00 94.25 98 ARG A C 1
ATOM 796 O O . ARG A 1 98 ? 7.364 17.844 8.183 1.00 94.25 98 ARG A O 1
ATOM 803 N N . GLN A 1 99 ? 6.024 17.062 6.556 1.00 90.50 99 GLN A N 1
ATOM 804 C CA . GLN A 1 99 ? 5.871 18.344 5.849 1.00 90.50 99 GLN A CA 1
ATOM 805 C C . GLN A 1 99 ? 7.212 19.056 5.553 1.00 90.50 99 GLN A C 1
ATOM 807 O O . GLN A 1 99 ? 7.308 20.278 5.622 1.00 90.50 99 GLN A O 1
ATOM 812 N N . GLY A 1 100 ? 8.261 18.285 5.238 1.00 89.56 100 GLY A N 1
ATOM 813 C CA . GLY A 1 100 ? 9.590 18.814 4.905 1.00 89.56 100 GLY A CA 1
ATOM 814 C C . GLY A 1 100 ? 10.419 19.315 6.095 1.00 89.56 100 GLY A C 1
ATOM 815 O O . GLY A 1 100 ? 11.437 19.968 5.882 1.00 89.56 100 GLY A O 1
ATOM 816 N N . LYS A 1 101 ? 10.005 19.030 7.335 1.00 94.75 101 LYS A N 1
ATOM 817 C CA . LYS A 1 101 ? 10.712 19.413 8.565 1.00 94.75 101 LYS A CA 1
ATOM 818 C C . LYS A 1 101 ? 11.004 18.193 9.431 1.00 94.75 101 LYS A C 1
ATOM 820 O O . LYS A 1 101 ? 10.202 17.259 9.458 1.00 94.75 101 LYS A O 1
ATOM 825 N N . PHE A 1 102 ? 12.119 18.228 10.156 1.00 96.31 102 PHE A N 1
ATOM 826 C CA . PHE A 1 102 ? 12.457 17.251 11.192 1.00 96.31 102 PHE A CA 1
ATOM 827 C C . PHE A 1 102 ? 12.039 17.772 12.569 1.00 96.31 102 PHE A C 1
ATOM 829 O O . PHE A 1 102 ? 12.332 18.909 12.916 1.00 96.31 102 PHE A O 1
ATOM 836 N N . TYR A 1 103 ? 11.352 16.951 13.352 1.00 97.38 103 TYR A N 1
ATOM 837 C CA . TYR A 1 103 ? 10.898 17.268 14.703 1.00 97.38 103 TYR A CA 1
ATOM 838 C C . TYR A 1 103 ? 11.584 16.313 15.682 1.00 97.38 103 TYR A C 1
ATOM 840 O O . TYR A 1 103 ? 11.184 15.146 15.735 1.00 97.38 103 TYR A O 1
ATOM 848 N N . PRO A 1 104 ? 12.599 16.765 16.443 1.00 97.06 104 PRO A N 1
ATOM 849 C CA . PRO A 1 104 ? 13.253 15.934 17.447 1.00 97.06 104 PRO A CA 1
ATOM 850 C C . PRO A 1 104 ? 12.268 15.425 18.504 1.00 97.06 104 PRO A C 1
ATOM 852 O O . PRO A 1 104 ? 11.297 16.103 18.850 1.00 97.06 104 PRO A O 1
ATOM 855 N N . ASN A 1 105 ? 12.540 14.252 19.074 1.00 96.19 105 ASN A N 1
ATOM 856 C CA . ASN A 1 105 ? 11.709 13.689 20.139 1.00 96.19 105 ASN A CA 1
ATOM 857 C C . ASN A 1 105 ? 11.508 14.677 21.303 1.00 96.19 105 ASN A C 1
ATOM 859 O O . ASN A 1 105 ? 12.466 15.184 21.886 1.00 96.19 105 ASN A O 1
ATOM 863 N N . GLY A 1 106 ? 10.245 14.922 21.666 1.00 93.94 106 GLY A N 1
ATOM 864 C CA . GLY A 1 106 ? 9.875 15.858 22.734 1.00 93.94 106 GLY A CA 1
ATOM 865 C C . GLY A 1 106 ? 9.896 17.339 22.335 1.00 93.94 106 GLY A C 1
ATOM 866 O O . GLY A 1 106 ? 9.720 18.190 23.205 1.00 93.94 106 GLY A O 1
ATOM 867 N N . SER A 1 107 ? 10.091 17.654 21.050 1.00 94.50 107 SER A N 1
ATOM 868 C CA . SER A 1 107 ? 10.052 19.013 20.509 1.00 94.50 107 SER A CA 1
ATOM 869 C C . SER A 1 107 ? 8.922 19.183 19.495 1.00 94.50 107 SER A C 1
ATOM 871 O O . SER A 1 107 ? 8.764 18.387 18.573 1.00 94.50 107 SER A O 1
ATOM 873 N N . ASP A 1 108 ? 8.185 20.287 19.617 1.00 94.12 108 ASP A N 1
ATOM 874 C CA . ASP A 1 108 ? 7.250 20.755 18.586 1.00 94.12 108 ASP A CA 1
ATOM 875 C C . ASP A 1 108 ? 7.907 21.749 17.609 1.00 94.12 108 ASP A C 1
ATOM 877 O O . ASP A 1 108 ? 7.268 22.222 16.666 1.00 94.12 108 ASP A O 1
ATOM 881 N N . GLN A 1 109 ? 9.184 22.089 17.819 1.00 96.06 109 GLN A N 1
ATOM 882 C CA . GLN A 1 109 ? 9.936 22.949 16.909 1.00 96.06 109 GLN A CA 1
ATOM 883 C C . GLN A 1 109 ? 10.525 22.117 15.773 1.00 96.06 109 GLN A C 1
ATOM 885 O O . GLN A 1 109 ? 11.338 21.226 16.006 1.00 96.06 109 GLN A O 1
ATOM 890 N N . GLY A 1 110 ? 10.092 22.424 14.549 1.00 96.19 110 GLY A N 1
ATOM 891 C CA . GLY A 1 110 ? 10.580 21.780 13.337 1.00 96.19 110 GLY A CA 1
ATOM 892 C C . GLY A 1 110 ? 11.863 22.426 12.820 1.00 96.19 110 GLY A C 1
ATOM 893 O O . GLY A 1 110 ? 11.932 23.645 12.651 1.00 96.19 110 GLY A O 1
ATOM 894 N N . GLU A 1 111 ? 12.841 21.594 12.507 1.00 95.56 111 GLU A N 1
ATOM 895 C CA . GLU A 1 111 ? 14.131 21.950 11.930 1.00 95.56 111 GLU A CA 1
ATOM 896 C C . GLU A 1 111 ? 14.126 21.698 10.417 1.00 95.56 111 GLU A C 1
ATOM 898 O O . GLU A 1 111 ? 13.406 20.830 9.910 1.00 95.56 111 GLU A O 1
ATOM 903 N N . ASP A 1 112 ? 14.905 22.483 9.670 1.00 93.88 112 ASP A N 1
ATOM 904 C CA . ASP A 1 112 ? 15.121 22.215 8.249 1.00 93.88 112 ASP A CA 1
ATOM 905 C C . ASP A 1 112 ? 15.867 20.894 8.073 1.00 93.88 112 ASP A C 1
ATOM 907 O O . ASP A 1 112 ? 16.941 20.689 8.642 1.00 93.88 112 ASP A O 1
ATOM 911 N N . VAL A 1 113 ? 15.314 20.012 7.240 1.00 87.38 113 VAL A N 1
ATOM 912 C CA . VAL A 1 113 ? 16.030 18.810 6.819 1.00 87.38 113 VAL A CA 1
ATOM 913 C C . VAL A 1 113 ? 17.183 19.261 5.928 1.00 87.38 113 VAL A C 1
ATOM 915 O O . VAL A 1 113 ? 16.975 19.845 4.864 1.00 87.38 113 VAL A O 1
ATOM 918 N N . SER A 1 114 ? 18.407 19.029 6.386 1.00 78.56 114 SER A N 1
ATOM 919 C CA . SER A 1 114 ? 19.630 19.380 5.670 1.00 78.56 114 SER A CA 1
ATOM 920 C C . SER A 1 114 ? 20.605 18.206 5.696 1.00 78.56 114 SER A C 1
ATOM 922 O O . SER A 1 114 ? 20.570 17.375 6.601 1.00 78.56 114 SER A O 1
ATOM 924 N N . GLY A 1 115 ? 21.462 18.123 4.679 1.00 71.94 115 GLY A N 1
ATOM 925 C CA . GLY A 1 115 ? 22.335 16.970 4.463 1.00 71.94 115 GLY A CA 1
ATOM 926 C C . GLY A 1 115 ? 21.791 15.994 3.417 1.00 71.94 115 GLY A C 1
ATOM 927 O O . GLY A 1 115 ? 20.745 16.222 2.812 1.00 71.94 115 GLY A O 1
ATOM 928 N N . GLY A 1 116 ? 22.553 14.927 3.174 1.00 70.19 116 GLY A N 1
ATOM 929 C CA . GLY A 1 116 ? 22.341 14.011 2.052 1.00 70.19 116 GLY A CA 1
ATOM 930 C C . GLY A 1 116 ? 23.008 14.493 0.760 1.00 70.19 116 GLY A C 1
ATOM 931 O O . GLY A 1 116 ? 23.263 15.681 0.565 1.00 70.19 116 GLY A O 1
ATOM 932 N N . THR A 1 117 ? 23.331 13.548 -0.120 1.00 68.62 117 THR A N 1
ATOM 933 C CA . THR A 1 117 ? 23.695 13.847 -1.510 1.00 68.62 117 THR A CA 1
ATOM 934 C C . THR A 1 117 ? 22.445 13.554 -2.326 1.00 68.62 117 THR A C 1
ATOM 936 O O . THR A 1 117 ? 22.045 12.393 -2.346 1.00 68.62 117 THR A O 1
ATOM 939 N N . PRO A 1 118 ? 21.776 14.563 -2.917 1.00 71.69 118 PRO A N 1
ATOM 940 C CA . PRO A 1 118 ? 20.648 14.296 -3.793 1.00 71.69 118 PRO A CA 1
ATOM 941 C C . PRO A 1 118 ? 21.092 13.347 -4.899 1.00 71.69 118 PRO A C 1
ATOM 943 O O . PRO A 1 118 ? 22.186 13.524 -5.444 1.00 71.69 118 PRO A O 1
ATOM 946 N N . ASP A 1 119 ? 20.245 12.383 -5.243 1.00 74.38 119 ASP A N 1
ATOM 947 C CA . ASP A 1 119 ? 20.479 11.581 -6.436 1.00 74.38 119 ASP A CA 1
ATOM 948 C C . ASP A 1 119 ? 20.639 12.498 -7.653 1.00 74.38 119 ASP A C 1
ATOM 950 O O . ASP A 1 119 ? 20.025 13.570 -7.748 1.00 74.38 119 ASP A O 1
ATOM 954 N N . GLU A 1 120 ? 21.477 12.085 -8.602 1.00 83.38 120 GLU A N 1
ATOM 955 C CA . GLU A 1 120 ? 21.579 12.784 -9.877 1.00 83.38 120 GLU A CA 1
ATOM 956 C C . GLU A 1 120 ? 20.264 12.623 -10.648 1.00 83.38 120 GLU A C 1
ATOM 958 O O . GLU A 1 120 ? 20.013 11.622 -11.317 1.00 83.38 120 GLU A O 1
ATOM 963 N N . ILE A 1 121 ? 19.400 13.633 -10.555 1.00 89.75 121 ILE A N 1
ATOM 964 C CA . ILE A 1 121 ? 18.140 13.663 -11.292 1.00 89.75 121 ILE A CA 1
ATOM 965 C C . ILE A 1 121 ? 18.419 14.156 -12.709 1.00 89.75 121 ILE A C 1
ATOM 967 O O . ILE A 1 121 ? 18.795 15.312 -12.924 1.00 89.75 121 ILE A O 1
ATOM 971 N N . THR A 1 122 ? 18.149 13.306 -13.699 1.00 93.81 122 THR A N 1
ATOM 972 C CA . THR A 1 122 ? 18.162 13.720 -15.102 1.00 93.81 122 THR A CA 1
ATOM 973 C C . THR A 1 122 ? 17.107 14.818 -15.308 1.00 93.81 122 THR A C 1
ATOM 975 O O . THR A 1 122 ? 15.928 14.597 -14.994 1.00 93.81 122 THR A O 1
ATOM 978 N N . PRO A 1 123 ? 17.489 16.007 -15.816 1.00 93.06 123 PRO A N 1
ATOM 979 C CA . PRO A 1 123 ? 16.580 17.141 -15.942 1.00 93.06 123 PRO A CA 1
ATOM 980 C C . PRO A 1 123 ? 15.374 16.877 -16.850 1.00 93.06 123 PRO A C 1
ATOM 982 O O . PRO A 1 123 ? 15.381 15.993 -17.705 1.00 93.06 123 PRO A O 1
ATOM 985 N N . GLY A 1 124 ? 14.345 17.718 -16.702 1.00 91.75 124 GLY A N 1
ATOM 986 C CA . GLY A 1 124 ? 13.187 17.714 -17.600 1.00 91.75 124 GLY A CA 1
ATOM 987 C C . GLY A 1 124 ? 12.057 16.759 -17.214 1.00 91.75 124 GLY A C 1
ATOM 988 O O . GLY A 1 124 ? 11.132 16.536 -18.000 1.00 91.75 124 GLY A O 1
ATOM 989 N N . GLY A 1 125 ? 12.114 16.221 -15.995 1.00 92.62 125 GLY A N 1
ATOM 990 C CA . GLY A 1 125 ? 11.069 15.373 -15.435 1.00 92.62 125 GLY A CA 1
ATOM 991 C C . GLY A 1 125 ? 11.006 13.984 -16.084 1.00 92.62 125 GLY A C 1
ATOM 992 O O . GLY A 1 125 ? 11.919 13.591 -16.813 1.00 92.62 125 GLY A O 1
ATOM 993 N N . PRO A 1 126 ? 9.928 13.220 -15.830 1.00 92.38 126 PRO A N 1
ATOM 994 C CA . PRO A 1 126 ? 9.852 11.808 -16.212 1.00 92.38 126 PRO A CA 1
ATOM 995 C C . PRO A 1 126 ? 9.922 11.577 -17.730 1.00 92.38 126 PRO A C 1
ATOM 997 O O . PRO A 1 126 ? 10.522 10.608 -18.185 1.00 92.38 126 PRO A O 1
ATOM 1000 N N . PHE A 1 127 ? 9.351 12.475 -18.541 1.00 94.62 127 PHE A N 1
ATOM 1001 C CA . PHE A 1 127 ? 9.339 12.302 -19.997 1.00 94.62 127 PHE A CA 1
ATOM 1002 C C . PHE A 1 127 ? 10.699 12.575 -20.642 1.00 94.62 127 PHE A C 1
ATOM 1004 O O . PHE A 1 127 ? 11.120 11.824 -21.521 1.00 94.62 127 PHE A O 1
ATOM 1011 N N . GLN A 1 128 ? 11.392 13.645 -20.240 1.00 96.50 128 GLN A N 1
ATOM 1012 C CA . GLN A 1 128 ? 12.687 13.966 -20.842 1.00 96.50 128 GLN A CA 1
ATOM 1013 C C . GLN A 1 128 ? 13.776 13.004 -20.375 1.00 96.50 128 GLN A C 1
ATOM 1015 O O . GLN A 1 128 ? 14.594 12.614 -21.204 1.00 96.50 128 GLN A O 1
ATOM 1020 N N . SER A 1 129 ? 13.746 12.561 -19.114 1.00 96.31 129 SER A N 1
ATOM 1021 C CA . SER A 1 129 ? 14.684 11.552 -18.610 1.00 96.31 129 SER A CA 1
ATOM 1022 C C . SER A 1 129 ? 14.539 10.222 -19.359 1.00 96.31 129 SER A C 1
ATOM 1024 O O . SER A 1 129 ? 15.529 9.666 -19.832 1.00 96.31 129 SER A O 1
ATOM 1026 N N . PHE A 1 130 ? 13.305 9.771 -19.614 1.00 95.75 130 PHE A N 1
ATOM 1027 C CA . PHE A 1 130 ? 13.048 8.605 -20.464 1.00 95.75 130 PHE A CA 1
ATOM 1028 C C . PHE A 1 130 ? 13.546 8.790 -21.909 1.00 95.75 130 PHE A C 1
ATOM 1030 O O . PHE A 1 130 ? 14.185 7.910 -22.481 1.00 95.75 130 PHE A O 1
ATOM 1037 N N . ILE A 1 131 ? 13.290 9.944 -22.533 1.00 97.06 131 ILE A N 1
ATOM 1038 C CA . ILE A 1 131 ? 13.775 10.199 -23.900 1.00 97.06 131 ILE A CA 1
ATOM 1039 C C . ILE A 1 131 ? 15.311 10.237 -23.937 1.00 97.06 131 ILE A C 1
ATOM 1041 O O . ILE A 1 131 ? 15.914 9.738 -24.892 1.00 97.06 131 ILE A O 1
ATOM 1045 N N . ALA A 1 132 ? 15.945 10.823 -22.920 1.00 96.62 132 ALA A N 1
ATOM 1046 C CA . ALA A 1 132 ? 17.395 10.884 -22.792 1.00 96.62 132 ALA A CA 1
ATOM 1047 C C . ALA A 1 132 ? 18.002 9.482 -22.655 1.00 96.62 132 ALA A C 1
ATOM 1049 O O . ALA A 1 132 ? 18.923 9.158 -23.408 1.00 96.62 132 ALA A O 1
ATOM 1050 N N . SER A 1 133 ? 17.439 8.631 -21.788 1.00 96.81 133 SER A N 1
ATOM 1051 C CA . SER A 1 133 ? 17.907 7.253 -21.591 1.00 96.81 133 SER A CA 1
ATOM 1052 C C . SER A 1 133 ? 17.839 6.430 -22.874 1.00 96.81 133 SER A C 1
ATOM 1054 O O . SER A 1 133 ? 18.817 5.783 -23.251 1.00 96.81 133 SER A O 1
ATOM 1056 N N . VAL A 1 134 ? 16.736 6.529 -23.624 1.00 97.25 134 VAL A N 1
ATOM 1057 C CA . VAL A 1 134 ? 16.570 5.831 -24.908 1.00 97.25 134 VAL A CA 1
ATOM 1058 C C . VAL A 1 134 ? 17.577 6.322 -25.949 1.00 97.25 134 VAL A C 1
ATOM 1060 O O . VAL A 1 134 ? 18.207 5.510 -26.630 1.00 97.25 134 VAL A O 1
ATOM 1063 N N . ARG A 1 135 ? 17.753 7.643 -26.087 1.00 98.00 135 ARG A N 1
ATOM 1064 C CA . ARG A 1 135 ? 18.677 8.228 -27.076 1.00 98.00 135 ARG A CA 1
ATOM 1065 C C . ARG A 1 135 ? 20.134 7.888 -26.783 1.00 98.00 135 ARG A C 1
ATOM 1067 O O . ARG A 1 135 ? 20.876 7.595 -27.716 1.00 98.00 135 ARG A O 1
ATOM 1074 N N . ALA A 1 136 ? 20.526 7.925 -25.513 1.00 97.81 136 ALA A N 1
ATOM 1075 C CA . ALA A 1 136 ? 21.877 7.590 -25.078 1.00 97.81 136 ALA A CA 1
ATOM 1076 C C . ALA A 1 136 ? 22.125 6.076 -25.004 1.00 97.81 136 ALA A C 1
ATOM 1078 O O . ALA A 1 136 ? 23.278 5.657 -24.950 1.00 97.81 136 ALA A O 1
ATOM 1079 N N . ARG A 1 137 ? 21.058 5.261 -25.017 1.00 97.12 137 ARG A N 1
ATOM 1080 C CA . ARG A 1 137 ? 21.091 3.832 -24.666 1.00 97.12 137 ARG A CA 1
ATOM 1081 C C . ARG A 1 137 ? 21.694 3.593 -23.279 1.00 97.12 137 ARG A C 1
ATOM 1083 O O . ARG A 1 137 ? 22.420 2.623 -23.079 1.00 97.12 137 ARG A O 1
ATOM 1090 N N . ASP A 1 138 ? 21.380 4.479 -22.340 1.00 95.69 138 ASP A N 1
ATOM 1091 C CA . ASP A 1 138 ? 21.852 4.410 -20.960 1.00 95.69 138 ASP A CA 1
ATOM 1092 C C . ASP A 1 138 ? 20.654 4.439 -19.997 1.00 95.69 138 ASP A C 1
ATOM 1094 O O . ASP A 1 138 ? 20.047 5.500 -19.811 1.00 95.69 138 ASP A O 1
ATOM 1098 N N . PRO A 1 139 ? 20.278 3.297 -19.387 1.00 93.25 139 PRO A N 1
ATOM 1099 C CA . PRO A 1 139 ? 19.138 3.233 -18.478 1.00 93.25 139 PRO A CA 1
ATOM 1100 C C . PRO A 1 139 ? 19.321 4.095 -17.223 1.00 93.25 139 PRO A C 1
ATOM 1102 O O . PRO A 1 139 ? 18.317 4.486 -16.631 1.00 93.25 139 PRO A O 1
ATOM 1105 N N . LYS A 1 140 ? 20.558 4.457 -16.851 1.00 91.81 140 LYS A N 1
ATOM 1106 C CA . LYS A 1 140 ? 20.837 5.302 -15.678 1.00 91.81 140 LYS A CA 1
ATOM 1107 C C . LYS A 1 140 ? 20.292 6.723 -15.815 1.00 91.81 140 LYS A C 1
ATOM 1109 O O . LYS A 1 140 ? 20.095 7.394 -14.814 1.00 91.81 140 LYS A O 1
ATOM 1114 N N . LEU A 1 141 ? 20.012 7.174 -17.041 1.00 94.38 141 LEU A N 1
ATOM 1115 C CA . LEU A 1 141 ? 19.399 8.483 -17.287 1.00 94.38 141 LEU A CA 1
ATOM 1116 C C . LEU A 1 141 ? 17.879 8.488 -17.060 1.00 94.38 141 LEU A C 1
ATOM 1118 O O . LEU A 1 141 ? 17.242 9.532 -17.173 1.00 94.38 141 LEU A O 1
ATOM 1122 N N . CYS A 1 142 ? 17.260 7.335 -16.794 1.00 94.38 142 CYS A N 1
ATOM 1123 C CA . CYS A 1 142 ? 15.843 7.268 -16.466 1.00 94.38 142 CYS A CA 1
ATOM 1124 C C . CYS A 1 142 ? 15.661 7.392 -14.950 1.00 94.38 142 CYS A C 1
ATOM 1126 O O . CYS A 1 142 ? 16.010 6.475 -14.216 1.00 94.38 142 CYS A O 1
ATOM 1128 N N . ASN A 1 143 ? 15.069 8.499 -14.490 1.00 91.69 143 ASN A N 1
ATOM 1129 C CA . ASN A 1 143 ? 14.920 8.784 -13.052 1.00 91.69 143 ASN A CA 1
ATOM 1130 C C . ASN A 1 143 ? 14.087 7.737 -12.291 1.00 91.69 143 ASN A C 1
ATOM 1132 O O . ASN A 1 143 ? 14.212 7.623 -11.081 1.00 91.69 143 ASN A O 1
ATOM 1136 N N . ALA A 1 144 ? 13.211 7.009 -12.988 1.00 89.12 144 ALA A N 1
ATOM 1137 C CA . ALA A 1 144 ? 12.414 5.927 -12.424 1.00 89.12 144 ALA A CA 1
ATOM 1138 C C . ALA A 1 144 ? 12.312 4.797 -13.455 1.00 89.12 144 ALA A C 1
ATOM 1140 O O . ALA A 1 144 ? 11.452 4.805 -14.337 1.00 89.12 144 ALA A O 1
ATOM 1141 N N . GLY A 1 145 ? 13.250 3.854 -13.370 1.00 89.94 145 GLY A N 1
ATOM 1142 C CA . GLY A 1 145 ? 13.279 2.668 -14.219 1.00 89.94 145 GLY A CA 1
ATOM 1143 C C . GLY A 1 145 ? 12.127 1.684 -13.947 1.00 89.94 145 GLY A C 1
ATOM 1144 O O . GLY A 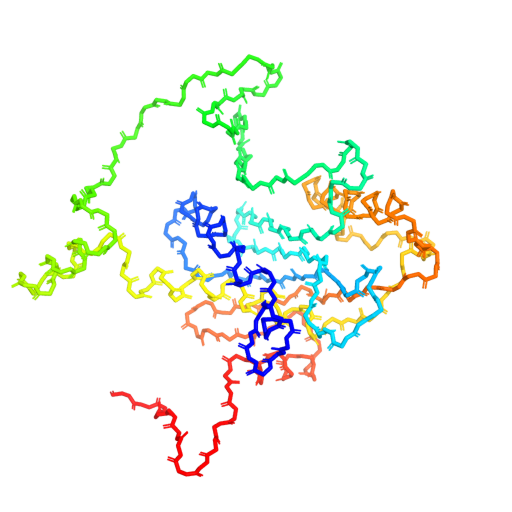1 145 ? 11.370 1.840 -12.984 1.00 89.94 145 GLY A O 1
ATOM 1145 N N . PRO A 1 146 ? 12.002 0.632 -14.775 1.00 92.25 146 PRO A N 1
ATOM 1146 C CA . PRO A 1 146 ? 10.929 -0.355 -14.654 1.00 92.25 146 PRO A CA 1
ATOM 1147 C C . PRO A 1 146 ? 10.916 -1.080 -13.300 1.00 92.25 146 PRO A C 1
ATOM 1149 O O . PRO A 1 146 ? 9.836 -1.368 -12.798 1.00 92.25 146 PRO A O 1
ATOM 1152 N N . GLU A 1 147 ? 12.075 -1.322 -12.679 1.00 92.75 147 GLU A N 1
ATOM 1153 C CA . GLU A 1 147 ? 12.166 -1.972 -11.360 1.00 92.75 147 GLU A CA 1
ATOM 1154 C C . GLU A 1 147 ? 11.503 -1.140 -10.253 1.00 92.75 147 GLU A C 1
ATOM 1156 O O . GLU A 1 147 ? 10.739 -1.675 -9.452 1.00 92.75 147 GLU A O 1
ATOM 1161 N N . HIS A 1 148 ? 11.700 0.185 -10.248 1.00 92.19 148 HIS A N 1
ATOM 1162 C CA . HIS A 1 148 ? 11.010 1.068 -9.302 1.00 92.19 148 HIS A CA 1
ATOM 1163 C C . HIS A 1 148 ? 9.494 0.991 -9.489 1.00 92.19 148 HIS A C 1
ATOM 1165 O O . HIS A 1 148 ? 8.761 0.805 -8.516 1.00 92.19 148 HIS A O 1
ATOM 1171 N N . GLY A 1 149 ? 9.033 1.075 -10.743 1.00 93.81 149 GLY A N 1
ATOM 1172 C CA . GLY A 1 149 ? 7.616 0.955 -11.083 1.00 93.81 149 GLY A CA 1
ATOM 1173 C C . GLY A 1 149 ? 7.017 -0.391 -10.668 1.00 93.81 149 GLY A C 1
ATOM 1174 O O . GLY A 1 149 ? 5.906 -0.423 -10.134 1.00 93.81 149 GLY A O 1
ATOM 1175 N N . HIS A 1 150 ? 7.765 -1.482 -10.860 1.00 95.88 150 HIS A N 1
ATOM 1176 C CA . HIS A 1 150 ? 7.396 -2.833 -10.437 1.00 95.88 150 HIS A CA 1
ATOM 1177 C C . HIS A 1 150 ? 7.206 -2.910 -8.927 1.00 95.88 150 HIS A C 1
ATOM 1179 O O . HIS A 1 150 ? 6.114 -3.232 -8.468 1.00 95.88 150 HIS A O 1
ATOM 1185 N N . TYR A 1 151 ? 8.211 -2.524 -8.144 1.00 97.31 151 TYR A N 1
ATOM 1186 C CA . TYR A 1 151 ? 8.137 -2.611 -6.689 1.00 97.31 151 TYR A CA 1
ATOM 1187 C C . TYR A 1 151 ? 7.037 -1.702 -6.097 1.00 97.31 151 TYR A C 1
ATOM 1189 O O . TYR A 1 151 ? 6.351 -2.111 -5.162 1.00 97.31 151 TYR A O 1
ATOM 1197 N N . SER A 1 152 ? 6.801 -0.496 -6.640 1.00 96.25 152 SER A N 1
ATOM 1198 C CA . SER A 1 152 ? 5.795 0.440 -6.081 1.00 96.25 152 SER A CA 1
ATOM 1199 C C . SER A 1 152 ? 4.380 -0.035 -6.392 1.00 96.25 152 SER A C 1
ATOM 1201 O O . SER A 1 152 ? 3.492 -0.018 -5.536 1.00 96.25 152 SER A O 1
ATOM 1203 N N . SER A 1 153 ? 4.178 -0.529 -7.616 1.00 96.50 153 SER A N 1
ATOM 1204 C CA . SER A 1 153 ? 2.920 -1.164 -8.014 1.00 96.50 153 SER A CA 1
ATOM 1205 C C . SER A 1 153 ? 2.704 -2.474 -7.253 1.00 96.50 153 SER A C 1
ATOM 1207 O O . SER A 1 153 ? 1.586 -2.767 -6.827 1.00 96.50 153 SER A O 1
ATOM 1209 N N . GLY A 1 154 ? 3.779 -3.229 -7.016 1.00 97.56 154 GLY A N 1
ATOM 1210 C CA . GLY A 1 154 ? 3.805 -4.460 -6.236 1.00 97.56 154 GLY A CA 1
ATOM 1211 C C . GLY A 1 154 ? 3.235 -4.261 -4.838 1.00 97.56 154 GLY A C 1
ATOM 1212 O O . GLY A 1 154 ? 2.345 -5.007 -4.444 1.00 97.56 154 GLY A O 1
ATOM 1213 N N . LEU A 1 155 ? 3.620 -3.197 -4.130 1.00 98.44 155 LEU A N 1
ATOM 1214 C CA . LEU A 1 155 ? 3.042 -2.860 -2.821 1.00 98.44 155 LEU A CA 1
ATOM 1215 C C . LEU A 1 155 ? 1.526 -2.638 -2.878 1.00 98.44 155 LEU A C 1
ATOM 1217 O O . LEU A 1 155 ? 0.780 -3.196 -2.068 1.00 98.44 155 LEU A O 1
ATOM 1221 N N . CYS A 1 156 ? 1.043 -1.906 -3.884 1.00 98.12 156 CYS A N 1
ATOM 1222 C CA . CYS A 1 156 ? -0.393 -1.706 -4.090 1.00 98.12 156 CYS A CA 1
ATOM 1223 C C . CYS A 1 156 ? -1.124 -3.037 -4.340 1.00 98.12 156 CYS A C 1
ATOM 1225 O O . CYS A 1 156 ? -2.251 -3.245 -3.880 1.00 98.12 156 CYS A O 1
ATOM 1227 N N . HIS A 1 157 ? -0.501 -3.950 -5.086 1.00 97.94 157 HIS A N 1
ATOM 1228 C CA . HIS A 1 157 ? -1.051 -5.274 -5.358 1.00 97.94 157 HIS A CA 1
ATOM 1229 C C . HIS A 1 157 ? -1.030 -6.173 -4.122 1.00 97.94 157 HIS A C 1
ATOM 1231 O O . HIS A 1 157 ? -2.052 -6.785 -3.824 1.00 97.94 157 HIS A O 1
ATOM 1237 N N . LEU A 1 158 ? 0.068 -6.205 -3.369 1.00 98.69 158 LEU A N 1
ATOM 1238 C CA . LEU A 1 158 ? 0.206 -6.997 -2.148 1.00 98.69 158 LEU A CA 1
ATOM 1239 C C . LEU A 1 158 ? -0.806 -6.573 -1.078 1.00 98.69 158 LEU A C 1
ATOM 1241 O O . LEU A 1 158 ? -1.479 -7.437 -0.517 1.00 98.69 158 LEU A O 1
ATOM 1245 N N . GLY A 1 159 ? -1.002 -5.265 -0.868 1.00 98.50 159 GLY A N 1
ATOM 1246 C CA . GLY A 1 159 ? -2.045 -4.756 0.031 1.00 98.50 159 GLY A CA 1
ATOM 1247 C C . GLY A 1 159 ? -3.448 -5.206 -0.397 1.00 98.50 159 GLY A C 1
ATOM 1248 O O . GLY A 1 159 ? -4.219 -5.744 0.397 1.00 98.50 159 GLY A O 1
ATOM 1249 N N . ASN A 1 160 ? -3.758 -5.097 -1.693 1.00 98.44 160 ASN A N 1
ATOM 1250 C CA . ASN A 1 160 ? -5.029 -5.575 -2.243 1.00 98.44 160 ASN A CA 1
ATOM 1251 C C . ASN A 1 160 ? -5.204 -7.100 -2.131 1.00 98.44 160 ASN A C 1
ATOM 1253 O O . ASN A 1 160 ? -6.316 -7.571 -1.882 1.00 98.44 160 ASN A O 1
ATOM 1257 N N . ILE A 1 161 ? -4.144 -7.890 -2.325 1.00 98.69 161 ILE A N 1
ATOM 1258 C CA . ILE A 1 161 ? -4.192 -9.348 -2.165 1.00 98.69 161 ILE A CA 1
ATOM 1259 C C . ILE A 1 161 ? -4.478 -9.696 -0.708 1.00 98.69 161 ILE A C 1
ATOM 1261 O O . ILE A 1 161 ? -5.412 -10.460 -0.462 1.00 98.69 161 ILE A O 1
ATOM 1265 N N . ALA A 1 162 ? -3.753 -9.087 0.235 1.00 98.62 162 ALA A N 1
ATOM 1266 C CA . ALA A 1 162 ? -3.991 -9.252 1.663 1.00 98.62 162 ALA A CA 1
ATOM 1267 C C . ALA A 1 162 ? -5.460 -8.957 2.010 1.00 98.62 162 ALA A C 1
ATOM 1269 O O . ALA A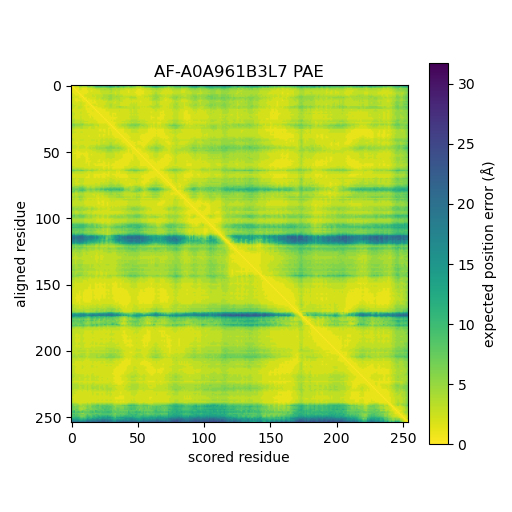 1 162 ? -6.147 -9.823 2.552 1.00 98.62 162 ALA A O 1
ATOM 1270 N N . TYR A 1 163 ? -5.998 -7.812 1.575 1.00 98.44 163 TYR A N 1
ATOM 1271 C CA . TYR A 1 163 ? -7.412 -7.468 1.761 1.00 98.44 163 TYR A CA 1
ATOM 1272 C C . TYR A 1 163 ? -8.372 -8.545 1.221 1.00 98.44 163 TYR A C 1
ATOM 1274 O O . TYR A 1 163 ? -9.338 -8.916 1.892 1.00 98.44 163 TYR A O 1
ATOM 1282 N N . ARG A 1 164 ? -8.116 -9.077 0.018 1.00 98.06 164 ARG A N 1
ATOM 1283 C CA . ARG A 1 164 ? -9.000 -10.046 -0.661 1.00 98.06 164 ARG A CA 1
ATOM 1284 C C . ARG A 1 164 ? -8.980 -11.447 -0.054 1.00 98.06 164 ARG A C 1
ATOM 1286 O O . ARG A 1 164 ? -9.902 -12.231 -0.317 1.00 98.06 164 ARG A O 1
ATOM 1293 N N . VAL A 1 165 ? -7.936 -11.786 0.697 1.00 98.44 165 VAL A N 1
ATOM 1294 C CA . VAL A 1 165 ? -7.839 -13.055 1.432 1.00 98.44 165 VAL A CA 1
ATOM 1295 C C . VAL A 1 165 ? -8.180 -12.915 2.913 1.00 98.44 165 VAL A C 1
ATOM 1297 O O . VAL A 1 165 ? -8.171 -13.917 3.620 1.00 98.44 165 VAL A O 1
ATOM 1300 N N . GLY A 1 166 ? -8.504 -11.705 3.370 1.00 97.56 166 GLY A N 1
ATOM 1301 C CA . GLY A 1 166 ? -8.955 -11.474 4.731 1.00 97.56 166 GLY A CA 1
ATOM 1302 C C . GLY A 1 166 ? -10.355 -11.992 5.021 1.00 97.56 166 GLY A C 1
ATOM 1303 O O . GLY A 1 166 ? -11.161 -12.271 4.128 1.00 97.56 166 GLY A O 1
ATOM 1304 N N . GLU A 1 167 ? -10.614 -12.134 6.313 1.00 96.25 167 GLU A N 1
ATOM 1305 C CA . GLU A 1 167 ? -11.889 -12.582 6.851 1.00 96.25 167 GLU A CA 1
ATOM 1306 C C . GLU A 1 167 ? -12.714 -11.378 7.290 1.00 96.25 167 GLU A C 1
ATOM 1308 O O . GLU A 1 167 ? -12.176 -10.348 7.703 1.00 96.25 167 GLU A O 1
ATOM 1313 N N . GLN A 1 168 ? -14.036 -11.505 7.199 1.00 96.12 168 GLN A N 1
ATOM 1314 C CA . GLN A 1 168 ? -14.933 -10.458 7.666 1.00 96.12 168 GLN A CA 1
ATOM 1315 C C . GLN A 1 168 ? -14.998 -10.460 9.189 1.00 96.12 168 GLN A C 1
ATOM 1317 O O . GLN A 1 168 ? -15.360 -11.463 9.806 1.00 96.12 168 GLN A O 1
ATOM 1322 N N . ILE A 1 169 ? -14.693 -9.313 9.785 1.00 94.50 169 ILE A N 1
ATOM 1323 C CA . ILE A 1 169 ? -14.817 -9.072 11.218 1.00 94.50 169 ILE A CA 1
ATOM 1324 C C . ILE A 1 169 ? -15.607 -7.791 11.480 1.00 94.50 169 ILE A C 1
ATOM 1326 O O . ILE A 1 169 ? -15.690 -6.905 10.633 1.00 94.50 169 ILE A O 1
ATOM 1330 N N . SER A 1 170 ? -16.236 -7.701 12.651 1.00 93.56 170 SER A N 1
ATOM 1331 C CA . SER A 1 170 ? -17.103 -6.572 13.009 1.00 93.56 170 SER A CA 1
ATOM 1332 C C . SER A 1 170 ? -16.334 -5.473 13.739 1.00 93.56 170 SER A C 1
ATOM 1334 O O . SER A 1 170 ? -15.584 -5.764 14.672 1.00 93.56 170 SER A O 1
ATOM 1336 N N . PHE A 1 171 ? -16.592 -4.208 13.390 1.00 91.88 171 PHE A N 1
ATOM 1337 C CA . PHE A 1 171 ? -16.164 -3.067 14.209 1.00 91.88 171 PHE A CA 1
ATOM 1338 C C . PHE A 1 171 ? -16.851 -3.055 15.582 1.00 91.88 171 PHE A C 1
ATOM 1340 O O . PHE A 1 171 ? -16.251 -2.621 16.558 1.00 91.88 171 PHE A O 1
ATOM 1347 N N . GLY A 1 172 ? -18.083 -3.567 15.675 1.00 84.81 172 GLY A N 1
ATOM 1348 C CA . GLY A 1 172 ? -18.844 -3.685 16.924 1.00 84.81 172 GLY A CA 1
ATOM 1349 C C . GLY A 1 172 ? -18.454 -4.869 17.814 1.00 84.81 172 GLY A C 1
ATOM 1350 O O . GLY A 1 172 ? -19.153 -5.149 18.787 1.00 84.81 172 GLY A O 1
ATOM 1351 N N . GLY A 1 173 ? -17.400 -5.613 17.464 1.00 80.81 173 GLY A N 1
ATOM 1352 C CA . GLY A 1 173 ? -16.909 -6.728 18.272 1.00 80.81 173 GLY A CA 1
ATOM 1353 C C . GLY A 1 173 ? -16.438 -6.286 19.661 1.00 80.81 173 GLY A C 1
ATOM 1354 O O . GLY A 1 173 ? -16.047 -5.142 19.874 1.00 80.81 173 GLY A O 1
ATOM 1355 N N . SER A 1 174 ? -16.435 -7.212 20.622 1.00 67.81 174 SER A N 1
ATOM 1356 C CA . SER A 1 174 ? -16.099 -6.917 22.024 1.00 67.81 174 SER A CA 1
ATOM 1357 C C . SER A 1 174 ? -14.636 -6.524 22.262 1.00 67.81 174 SER A C 1
ATOM 1359 O O . SER A 1 174 ? -14.312 -6.049 23.348 1.00 67.81 174 SER A O 1
ATOM 1361 N N . ALA A 1 175 ? -13.742 -6.743 21.291 1.00 77.50 175 ALA A N 1
ATOM 1362 C CA . ALA A 1 175 ? -12.339 -6.357 21.389 1.00 77.50 175 ALA A CA 1
ATOM 1363 C C . ALA A 1 175 ? -11.733 -6.036 20.015 1.00 77.50 175 ALA A C 1
ATOM 1365 O O . ALA A 1 175 ? -11.937 -6.769 19.046 1.00 77.50 175 ALA A O 1
ATOM 1366 N N . LYS A 1 176 ? -10.922 -4.970 19.967 1.00 83.38 176 LYS A N 1
ATOM 1367 C CA . LYS A 1 176 ? -10.036 -4.656 18.839 1.00 83.38 176 LYS A CA 1
ATOM 1368 C C . LYS A 1 176 ? -9.030 -5.809 18.671 1.00 83.38 176 LYS A C 1
ATOM 1370 O O . LYS A 1 176 ? -8.378 -6.168 19.655 1.00 83.38 176 LYS A O 1
ATOM 1375 N N . PRO A 1 177 ? -8.889 -6.403 17.470 1.00 87.31 177 PRO A N 1
ATOM 1376 C CA . PRO A 1 177 ? -7.855 -7.399 17.207 1.00 87.31 177 PRO A CA 1
ATOM 1377 C C . PRO A 1 177 ? -6.478 -6.913 17.663 1.00 87.31 177 PRO A C 1
ATOM 1379 O O . PRO A 1 177 ? -6.068 -5.810 17.305 1.00 87.31 177 PRO A O 1
ATOM 1382 N N . LYS A 1 178 ? -5.756 -7.749 18.421 1.00 87.12 178 LYS A N 1
ATOM 1383 C CA . LYS A 1 178 ? -4.501 -7.377 19.097 1.00 87.12 178 LYS A CA 1
ATOM 1384 C C . LYS A 1 178 ? -3.505 -6.653 18.179 1.00 87.12 178 LYS A C 1
ATOM 1386 O O . LYS A 1 178 ? -3.040 -5.577 18.527 1.00 87.12 178 LYS A O 1
ATOM 1391 N N . ARG A 1 179 ? -3.274 -7.182 16.971 1.00 87.12 179 ARG A N 1
ATOM 1392 C CA . ARG A 1 179 ? -2.325 -6.611 15.996 1.00 87.12 179 ARG A CA 1
ATOM 1393 C C . ARG A 1 179 ? -2.631 -5.170 15.580 1.00 87.12 179 ARG A C 1
ATOM 1395 O O . ARG A 1 179 ? -1.729 -4.439 15.206 1.00 87.12 179 ARG A O 1
ATOM 1402 N N . LEU A 1 180 ? -3.897 -4.753 15.653 1.00 88.69 180 LEU A N 1
ATOM 1403 C CA . LEU A 1 180 ? -4.289 -3.373 15.365 1.00 88.69 180 LEU A CA 1
ATOM 1404 C C . LEU A 1 180 ? -3.894 -2.418 16.503 1.00 88.69 180 LEU A C 1
ATOM 1406 O O . LEU A 1 180 ? -4.101 -1.220 16.372 1.00 88.69 180 LEU A O 1
ATOM 1410 N N . GLY A 1 181 ? -3.407 -2.930 17.635 1.00 84.94 181 GLY A N 1
ATOM 1411 C CA . GLY A 1 181 ? -2.939 -2.162 18.787 1.00 84.94 181 GLY A CA 1
ATOM 1412 C C . GLY A 1 181 ? -1.487 -2.437 19.192 1.00 84.94 181 GLY A C 1
ATOM 1413 O O . GLY A 1 181 ? -1.023 -1.796 20.128 1.00 84.94 181 GLY A O 1
ATOM 1414 N N . ASP A 1 182 ? -0.788 -3.368 18.532 1.00 89.06 182 ASP A N 1
ATOM 1415 C CA . ASP A 1 182 ? 0.598 -3.727 18.876 1.00 89.06 182 ASP A CA 1
ATOM 1416 C C . ASP A 1 182 ? 1.595 -2.623 18.476 1.00 89.06 182 ASP A C 1
ATOM 1418 O O . ASP A 1 182 ? 2.567 -2.386 19.192 1.00 89.06 182 ASP A O 1
ATOM 1422 N N . ASP A 1 183 ? 1.327 -1.919 17.371 1.00 93.25 183 ASP A N 1
ATOM 1423 C CA . ASP A 1 183 ? 2.100 -0.761 16.915 1.00 93.25 183 ASP A CA 1
ATOM 1424 C C . ASP A 1 183 ? 1.273 0.537 17.053 1.00 93.25 183 ASP A C 1
ATOM 1426 O O . ASP A 1 183 ? 0.107 0.577 16.637 1.00 93.25 183 ASP A O 1
ATOM 1430 N N . PRO A 1 184 ? 1.837 1.622 17.619 1.00 93.25 184 PRO A N 1
ATOM 1431 C CA . PRO A 1 184 ? 1.096 2.855 17.870 1.00 93.25 184 PRO A CA 1
ATOM 1432 C C . PRO A 1 184 ? 0.689 3.612 16.599 1.00 93.25 184 PRO A C 1
ATOM 1434 O O . PRO A 1 184 ? -0.253 4.401 16.660 1.00 93.25 184 PRO A O 1
ATOM 1437 N N . ARG A 1 185 ? 1.387 3.443 15.468 1.00 93.81 185 ARG A N 1
ATOM 1438 C CA . 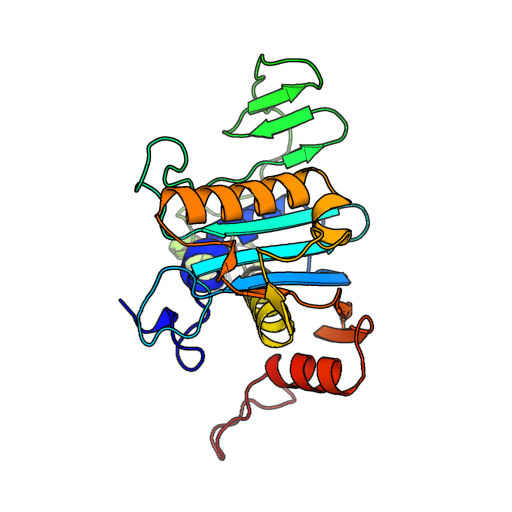ARG A 1 185 ? 1.023 4.076 14.185 1.00 93.81 185 ARG A CA 1
ATOM 1439 C C . ARG A 1 185 ? -0.106 3.303 13.515 1.00 93.81 185 ARG A C 1
ATOM 1441 O O . ARG A 1 185 ? -1.064 3.903 13.035 1.00 93.81 185 ARG A O 1
ATOM 1448 N N . VAL A 1 186 ? -0.055 1.974 13.576 1.00 96.12 186 VAL A N 1
ATOM 1449 C CA . VAL A 1 186 ? -1.160 1.107 13.139 1.00 96.12 186 VAL A CA 1
ATOM 1450 C C . VAL A 1 186 ? -2.424 1.365 13.963 1.00 96.12 186 VAL A C 1
ATOM 1452 O O . VAL A 1 186 ? -3.522 1.463 13.408 1.00 96.12 186 VAL A O 1
ATOM 1455 N N . ALA A 1 187 ? -2.278 1.514 15.283 1.00 95.62 187 ALA A N 1
ATOM 1456 C CA . ALA A 1 187 ? -3.390 1.819 16.173 1.00 95.62 187 ALA A CA 1
ATOM 1457 C C . ALA A 1 187 ? -4.061 3.146 15.823 1.00 95.62 187 ALA A C 1
ATOM 1459 O O . ALA A 1 187 ? -5.288 3.180 15.709 1.00 95.62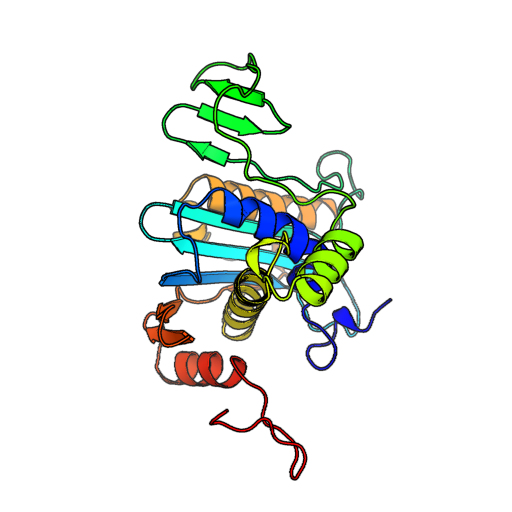 187 ALA A O 1
ATOM 1460 N N . GLU A 1 188 ? -3.261 4.188 15.592 1.00 95.06 188 GLU A N 1
ATOM 1461 C CA . GLU A 1 188 ? -3.744 5.505 15.182 1.00 95.06 188 GLU A CA 1
ATOM 1462 C C . GLU A 1 188 ? -4.443 5.469 13.818 1.00 95.06 188 GLU A C 1
ATOM 1464 O O . GLU A 1 188 ? -5.515 6.059 13.675 1.00 95.06 188 GLU A O 1
ATOM 1469 N N . ALA A 1 189 ? -3.897 4.746 12.834 1.00 95.62 189 ALA A N 1
ATOM 1470 C CA . ALA A 1 189 ? -4.525 4.591 11.521 1.00 95.62 189 ALA A CA 1
ATOM 1471 C C . ALA A 1 189 ? -5.897 3.901 11.631 1.00 95.62 189 ALA A C 1
ATOM 1473 O O . ALA A 1 189 ? -6.890 4.376 11.075 1.00 95.62 189 ALA A O 1
ATOM 1474 N N . TYR A 1 190 ? -5.998 2.824 12.419 1.00 95.81 190 TYR A N 1
ATOM 1475 C CA . TYR A 1 190 ? -7.280 2.162 12.677 1.00 95.81 190 TYR A CA 1
ATOM 1476 C C . TYR A 1 190 ? -8.291 3.098 13.350 1.00 95.81 190 TYR A C 1
ATOM 1478 O O . TYR A 1 190 ? -9.432 3.201 12.894 1.00 95.81 190 TYR A O 1
ATOM 1486 N N . ASP A 1 191 ? -7.882 3.786 14.419 1.00 94.56 191 ASP A N 1
ATOM 1487 C CA . ASP A 1 191 ? -8.763 4.685 15.171 1.00 94.56 191 ASP A CA 1
ATOM 1488 C C . ASP A 1 191 ? -9.211 5.866 14.288 1.00 94.56 191 ASP A C 1
ATOM 1490 O O . ASP A 1 191 ? -10.355 6.322 14.363 1.00 94.56 191 ASP A O 1
ATOM 1494 N N . THR A 1 192 ? -8.339 6.315 13.384 1.00 95.06 192 THR A N 1
ATOM 1495 C CA . THR A 1 192 ? -8.637 7.347 12.390 1.00 95.06 192 THR A CA 1
ATOM 1496 C C . THR A 1 192 ? -9.654 6.868 11.355 1.00 95.06 192 THR A C 1
ATOM 1498 O O . THR A 1 192 ? -10.602 7.599 11.066 1.00 95.06 192 THR A O 1
ATOM 1501 N N . ILE A 1 193 ? -9.520 5.647 10.824 1.00 95.69 193 ILE A N 1
ATOM 1502 C CA . ILE A 1 193 ? -10.512 5.044 9.916 1.00 95.69 193 ILE A CA 1
ATOM 1503 C C . ILE A 1 193 ? -11.870 4.912 10.615 1.00 95.69 193 ILE A C 1
ATOM 1505 O O . ILE A 1 193 ? -12.883 5.350 10.066 1.00 95.69 193 ILE A O 1
ATOM 1509 N N . ALA A 1 194 ? -11.896 4.349 11.826 1.00 95.06 194 ALA A N 1
ATOM 1510 C CA . ALA A 1 194 ? -13.119 4.172 12.604 1.00 95.06 194 ALA A CA 1
ATOM 1511 C C . ALA A 1 194 ? -13.806 5.520 12.882 1.00 95.06 194 ALA A C 1
ATOM 1513 O O . ALA A 1 194 ? -14.982 5.696 12.560 1.00 95.06 194 ALA A O 1
ATOM 1514 N N . GLY A 1 195 ? -13.053 6.508 13.370 1.00 95.25 195 GLY A N 1
ATOM 1515 C CA . GLY A 1 195 ? -13.578 7.845 13.631 1.00 95.25 195 GLY A CA 1
ATOM 1516 C C . GLY A 1 195 ? -14.059 8.561 12.364 1.00 95.25 195 GLY A C 1
ATOM 1517 O O . GLY A 1 195 ? -15.069 9.264 12.405 1.00 95.25 195 GLY A O 1
ATOM 1518 N N . ASN A 1 196 ? -13.385 8.370 11.222 1.00 96.38 196 ASN A N 1
ATOM 1519 C CA . ASN A 1 196 ? -13.830 8.929 9.944 1.00 96.38 196 ASN A CA 1
ATOM 1520 C C . ASN A 1 196 ? -15.178 8.325 9.523 1.00 96.38 196 ASN A C 1
ATOM 1522 O O . ASN A 1 196 ? -16.044 9.051 9.033 1.00 96.38 196 ASN A O 1
ATOM 1526 N N . LEU A 1 197 ? -15.361 7.016 9.695 1.00 96.12 197 LEU A N 1
ATOM 1527 C CA . LEU A 1 197 ? -16.612 6.324 9.381 1.00 96.12 197 LEU A CA 1
ATOM 1528 C C . LEU A 1 197 ? -17.765 6.819 10.260 1.00 96.12 197 LEU A C 1
ATOM 1530 O O . LEU A 1 197 ? -18.813 7.186 9.728 1.00 96.12 197 LEU A O 1
ATOM 1534 N N . GLU A 1 198 ? -17.562 6.902 11.576 1.00 95.19 198 GLU A N 1
ATOM 1535 C CA . GLU A 1 198 ? -18.569 7.428 12.510 1.00 95.19 198 GLU A CA 1
ATOM 1536 C C . GLU A 1 198 ? -18.959 8.862 12.165 1.00 95.19 198 GLU A C 1
ATOM 1538 O O . GLU A 1 198 ? -20.143 9.180 12.049 1.00 95.19 198 GLU A O 1
ATOM 1543 N N . ALA A 1 199 ? -17.969 9.725 11.923 1.00 94.69 199 ALA A N 1
ATOM 1544 C CA . ALA A 1 199 ? -18.214 11.109 11.538 1.00 94.69 199 ALA A CA 1
ATOM 1545 C C . ALA A 1 199 ? -18.920 11.240 10.179 1.00 94.69 199 ALA A C 1
ATOM 1547 O O . ALA A 1 199 ? -19.611 12.225 9.926 1.00 94.69 199 ALA A O 1
ATOM 1548 N N . ALA A 1 200 ? -18.774 10.240 9.309 1.00 94.50 200 ALA A N 1
ATOM 1549 C CA . ALA A 1 200 ? -19.492 10.147 8.046 1.00 94.50 200 ALA A CA 1
ATOM 1550 C C . ALA A 1 200 ? -20.913 9.562 8.183 1.00 94.50 200 ALA A C 1
ATOM 1552 O O . ALA A 1 200 ? -21.593 9.430 7.162 1.00 94.50 200 ALA A O 1
ATOM 1553 N N . GLY A 1 201 ? -21.355 9.229 9.403 1.00 94.31 201 GLY A N 1
ATOM 1554 C CA . GLY A 1 201 ? -22.676 8.676 9.707 1.00 94.31 201 GLY A CA 1
ATOM 1555 C C . GLY A 1 201 ? -22.780 7.154 9.576 1.00 94.31 201 GLY A C 1
ATOM 1556 O O . GLY A 1 201 ? -23.889 6.623 9.540 1.00 94.31 201 GLY A O 1
ATOM 1557 N N . VAL A 1 202 ? -21.657 6.436 9.478 1.00 95.50 202 VAL A N 1
ATOM 1558 C CA . VAL A 1 202 ? -21.649 4.971 9.374 1.00 95.50 202 VAL A CA 1
ATOM 1559 C C . VAL A 1 202 ? -21.839 4.350 10.759 1.00 95.50 202 VAL A C 1
ATOM 1561 O O . VAL A 1 202 ? -21.114 4.665 11.701 1.00 95.50 202 VAL A O 1
ATOM 1564 N N . ASN A 1 203 ? -22.794 3.426 10.886 1.00 95.19 203 ASN A N 1
ATOM 1565 C CA . ASN A 1 203 ? -23.008 2.670 12.120 1.00 95.19 203 ASN A CA 1
ATOM 1566 C C . ASN A 1 203 ? -21.940 1.575 12.275 1.00 95.19 203 ASN A C 1
ATOM 1568 O O . ASN A 1 203 ? -22.104 0.468 11.753 1.00 95.19 203 ASN A O 1
ATOM 1572 N N . LEU A 1 204 ? -20.866 1.861 13.017 1.00 94.19 204 LEU A N 1
ATOM 1573 C CA . LEU A 1 204 ? -19.779 0.903 13.240 1.00 94.19 204 LEU A CA 1
ATOM 1574 C C . LEU A 1 204 ? -20.248 -0.411 13.873 1.00 94.19 204 LEU A C 1
ATOM 1576 O O . LEU A 1 204 ? -19.781 -1.472 13.471 1.00 94.19 204 LEU A O 1
ATOM 1580 N N . ALA A 1 205 ? -21.215 -0.383 14.793 1.00 92.81 205 ALA A N 1
ATOM 1581 C CA . ALA A 1 205 ? -21.686 -1.601 15.455 1.00 92.81 205 ALA A CA 1
ATOM 1582 C C . ALA A 1 205 ? -22.302 -2.620 14.475 1.00 92.81 205 ALA A C 1
ATOM 1584 O O . ALA A 1 205 ? -22.260 -3.824 14.725 1.00 92.81 205 ALA A O 1
ATOM 1585 N N . ALA A 1 206 ? -22.846 -2.138 13.353 1.00 93.81 206 ALA A N 1
ATOM 1586 C CA . ALA A 1 206 ? -23.410 -2.955 12.280 1.00 93.81 206 ALA A CA 1
ATOM 1587 C C . ALA A 1 206 ? -22.462 -3.128 11.077 1.00 93.81 206 ALA A C 1
ATOM 1589 O O . ALA A 1 206 ? -22.835 -3.765 10.093 1.00 93.81 206 ALA A O 1
ATOM 1590 N N . THR A 1 207 ? -21.255 -2.557 11.127 1.00 95.88 207 THR A N 1
ATOM 1591 C CA . THR A 1 207 ? -20.318 -2.538 9.999 1.00 95.88 207 THR A CA 1
ATOM 1592 C C . THR A 1 207 ? -19.247 -3.610 10.161 1.00 95.88 207 THR A C 1
ATOM 1594 O O . THR A 1 207 ? -18.620 -3.737 11.215 1.00 95.88 207 THR A O 1
ATOM 1597 N N . GLN A 1 208 ? -19.008 -4.361 9.088 1.00 95.81 208 GLN A N 1
ATOM 1598 C CA . GLN A 1 208 ? -17.909 -5.319 8.987 1.00 95.81 208 GLN A CA 1
ATOM 1599 C C . GLN A 1 208 ? -16.801 -4.778 8.085 1.00 95.81 208 GLN A C 1
ATOM 1601 O O . GLN A 1 208 ? -17.043 -3.930 7.227 1.00 95.81 208 GLN A O 1
ATOM 1606 N N . TYR A 1 209 ? -15.592 -5.283 8.281 1.00 96.69 209 TYR A N 1
ATOM 1607 C CA . TYR A 1 209 ? -14.437 -5.036 7.432 1.00 96.69 209 TYR A CA 1
ATOM 1608 C C . TYR A 1 209 ? -13.650 -6.329 7.230 1.00 96.69 209 TYR A C 1
ATOM 1610 O O . TYR A 1 209 ? -13.723 -7.250 8.043 1.00 96.69 209 TYR A O 1
ATOM 1618 N N . SER A 1 210 ? -12.881 -6.392 6.146 1.00 97.50 210 SER A N 1
ATOM 1619 C CA . SER A 1 210 ? -11.932 -7.481 5.920 1.00 97.50 210 SER A CA 1
ATOM 1620 C C . SER A 1 210 ? -10.662 -7.223 6.722 1.00 97.50 210 SER A C 1
ATOM 1622 O O . SER A 1 210 ? -10.104 -6.128 6.621 1.00 97.50 210 SER A O 1
ATOM 1624 N N . LEU A 1 211 ? -10.186 -8.217 7.472 1.00 97.75 211 LEU A N 1
ATOM 1625 C CA . LEU A 1 211 ? -8.857 -8.225 8.084 1.00 97.75 211 LEU A CA 1
ATOM 1626 C C . LEU A 1 211 ? -8.106 -9.483 7.655 1.00 97.75 211 LEU A C 1
ATOM 1628 O O . LEU A 1 211 ? -8.566 -10.603 7.878 1.00 97.75 211 LEU A O 1
ATOM 1632 N N . SER A 1 212 ? -6.936 -9.306 7.049 1.00 98.06 212 SER A N 1
ATOM 1633 C CA . SER A 1 212 ? -6.101 -10.427 6.621 1.00 98.06 212 SER A CA 1
ATOM 1634 C C . SER A 1 212 ? -5.292 -11.029 7.773 1.00 98.06 212 SER A C 1
ATOM 1636 O O . SER A 1 212 ? -4.992 -10.337 8.750 1.00 98.06 212 SER A O 1
ATOM 1638 N N . PRO A 1 213 ? -4.857 -12.298 7.681 1.00 97.19 213 PRO A N 1
ATOM 1639 C CA . PRO A 1 213 ? -3.702 -12.768 8.446 1.00 97.19 213 PRO A CA 1
ATOM 1640 C C . PRO A 1 213 ? -2.437 -11.968 8.077 1.00 97.19 213 PRO A C 1
ATOM 1642 O O . PRO A 1 213 ? -2.435 -11.223 7.094 1.00 97.19 213 PRO A O 1
ATOM 1645 N N . VAL A 1 214 ? -1.382 -12.100 8.885 1.00 97.88 214 VAL A N 1
ATOM 1646 C CA . VAL A 1 214 ? -0.049 -11.598 8.521 1.00 97.88 214 VAL A CA 1
ATOM 1647 C C . VAL A 1 214 ? 0.536 -12.578 7.527 1.00 97.88 214 VAL A C 1
ATOM 1649 O O . VAL A 1 214 ? 0.858 -13.691 7.915 1.00 97.88 214 VAL A O 1
ATOM 1652 N N . LEU A 1 215 ? 0.606 -12.197 6.256 1.00 98.69 215 LEU A N 1
ATOM 1653 C CA . LEU A 1 215 ? 1.122 -13.057 5.201 1.00 98.69 215 LEU A CA 1
ATOM 1654 C C . LEU A 1 215 ? 2.633 -12.881 5.103 1.00 98.69 215 LEU A C 1
ATOM 1656 O O . LEU A 1 215 ? 3.110 -11.758 4.957 1.00 98.69 215 LEU A O 1
ATOM 1660 N N . GLU A 1 216 ? 3.368 -13.985 5.148 1.00 98.75 216 GLU A N 1
ATOM 1661 C CA . GLU A 1 216 ? 4.799 -14.013 4.852 1.00 98.75 216 GLU A CA 1
ATOM 1662 C C . GLU A 1 216 ? 5.001 -14.055 3.336 1.00 98.75 216 GLU A C 1
ATOM 1664 O O . GLU A 1 216 ? 4.288 -14.767 2.618 1.00 98.75 216 GLU A O 1
ATOM 1669 N N . PHE A 1 217 ? 5.962 -13.276 2.849 1.00 98.75 217 PHE A N 1
ATOM 1670 C CA . PHE A 1 217 ? 6.250 -13.092 1.436 1.00 98.75 217 PHE A CA 1
ATOM 1671 C C . PHE A 1 217 ? 7.752 -13.224 1.185 1.00 98.75 217 PHE A C 1
ATOM 1673 O O . PHE A 1 217 ? 8.569 -12.642 1.895 1.00 98.75 217 PHE A O 1
ATOM 1680 N N . ASP A 1 218 ? 8.115 -14.003 0.172 1.00 98.38 218 ASP A N 1
ATOM 1681 C CA . ASP A 1 218 ? 9.477 -14.079 -0.343 1.00 98.38 218 ASP A CA 1
ATOM 1682 C C . ASP A 1 218 ? 9.634 -13.018 -1.443 1.00 98.38 218 ASP A C 1
ATOM 1684 O O . ASP A 1 218 ? 9.045 -13.182 -2.516 1.00 98.38 218 ASP A O 1
ATOM 1688 N N . PRO A 1 219 ? 10.389 -11.929 -1.206 1.00 97.50 219 PRO A N 1
ATOM 1689 C CA . PRO A 1 219 ? 10.536 -10.855 -2.181 1.00 97.50 219 PRO A CA 1
ATOM 1690 C C . PRO A 1 219 ? 11.382 -11.250 -3.395 1.00 97.50 219 PRO A C 1
ATOM 1692 O O . PRO A 1 219 ? 11.236 -10.629 -4.440 1.00 97.50 219 PRO A O 1
ATOM 1695 N N . ALA A 1 220 ? 12.239 -12.271 -3.289 1.00 96.38 220 ALA A N 1
ATOM 1696 C CA . ALA A 1 220 ? 13.058 -12.735 -4.407 1.00 96.38 220 ALA A CA 1
ATOM 1697 C C . ALA A 1 220 ? 12.287 -13.716 -5.300 1.00 96.38 220 ALA A C 1
ATOM 1699 O O . ALA A 1 220 ? 12.409 -13.669 -6.522 1.00 96.38 220 ALA A O 1
ATOM 1700 N N . ALA A 1 221 ? 11.486 -14.598 -4.697 1.00 96.69 221 ALA A N 1
ATOM 1701 C CA . ALA A 1 221 ? 10.608 -15.514 -5.428 1.00 96.69 221 ALA A CA 1
ATOM 1702 C C . ALA A 1 221 ? 9.253 -14.890 -5.812 1.00 96.69 221 ALA A C 1
ATOM 1704 O O . ALA A 1 221 ? 8.464 -15.530 -6.508 1.00 96.69 221 ALA A O 1
ATOM 1705 N N . GLU A 1 222 ? 8.971 -13.684 -5.314 1.00 97.25 222 GLU A N 1
ATOM 1706 C CA . GLU A 1 222 ? 7.711 -12.945 -5.443 1.00 97.25 222 GLU A CA 1
ATOM 1707 C C . GLU A 1 222 ? 6.477 -13.789 -5.107 1.00 97.25 222 GLU A C 1
ATOM 1709 O O . GLU A 1 222 ? 5.512 -13.862 -5.872 1.00 97.25 222 GLU A O 1
ATOM 1714 N N . LYS A 1 223 ? 6.506 -14.462 -3.950 1.00 98.00 223 LYS A N 1
ATOM 1715 C CA . LYS A 1 223 ? 5.492 -15.457 -3.580 1.00 98.00 223 LYS A CA 1
ATOM 1716 C C . LYS A 1 223 ? 5.134 -15.420 -2.099 1.00 98.00 223 LYS A C 1
ATOM 1718 O O . LYS A 1 223 ? 6.001 -15.263 -1.248 1.00 98.00 223 LYS A O 1
ATOM 1723 N N . PHE A 1 224 ? 3.863 -15.666 -1.776 1.00 98.75 224 PHE A N 1
ATOM 1724 C CA . PHE A 1 224 ? 3.441 -15.899 -0.394 1.00 98.75 224 PHE A CA 1
ATOM 1725 C C . PHE A 1 224 ? 3.881 -17.285 0.077 1.00 98.75 224 PHE A C 1
ATOM 1727 O O . PHE A 1 224 ? 3.565 -18.295 -0.567 1.00 98.75 224 PHE A O 1
ATOM 1734 N N . THR A 1 225 ? 4.575 -17.333 1.210 1.00 98.56 225 THR A N 1
ATOM 1735 C CA . THR A 1 225 ? 5.222 -18.542 1.742 1.00 98.56 225 THR A CA 1
ATOM 1736 C C . THR A 1 225 ? 4.610 -19.041 3.046 1.00 98.56 225 THR A C 1
ATOM 1738 O O . THR A 1 225 ? 4.730 -20.230 3.339 1.00 98.56 225 THR A O 1
ATOM 1741 N N . GLY A 1 226 ? 3.914 -18.185 3.798 1.00 98.44 226 GLY A N 1
ATOM 1742 C CA . GLY A 1 226 ? 3.451 -18.533 5.139 1.00 98.44 226 GLY A CA 1
ATOM 1743 C C . GLY A 1 226 ? 2.541 -17.495 5.791 1.00 98.44 226 GLY A C 1
ATOM 1744 O O . GLY A 1 226 ? 2.043 -16.568 5.150 1.00 98.44 226 GLY A O 1
ATOM 1745 N N . GLY A 1 227 ? 2.294 -17.685 7.089 1.00 97.31 227 GLY A N 1
ATOM 1746 C CA . GLY A 1 227 ? 1.473 -16.788 7.906 1.00 97.31 227 GLY A CA 1
ATOM 1747 C C . GLY A 1 227 ? -0.049 -16.988 7.806 1.00 97.31 227 GLY A C 1
ATOM 1748 O O . GLY A 1 227 ? -0.814 -16.315 8.496 1.00 97.31 227 GLY A O 1
ATOM 1749 N N . ALA A 1 228 ? -0.509 -17.947 6.996 1.00 97.75 228 ALA A N 1
ATOM 1750 C CA . ALA A 1 228 ? -1.910 -18.350 6.906 1.00 97.75 228 ALA A CA 1
ATOM 1751 C C . ALA A 1 228 ? -2.055 -19.845 6.578 1.00 97.75 228 ALA A C 1
ATOM 1753 O O . ALA A 1 228 ? -1.103 -20.494 6.150 1.00 97.75 228 ALA A O 1
ATOM 1754 N N . GLU A 1 229 ? -3.266 -20.378 6.741 1.00 97.44 229 GLU A N 1
ATOM 1755 C CA . GLU A 1 229 ? -3.611 -21.743 6.330 1.00 97.44 229 GLU A CA 1
ATOM 1756 C C . GLU A 1 229 ? -3.465 -21.937 4.810 1.00 97.44 229 GLU A C 1
ATOM 1758 O O . GLU A 1 229 ? -3.655 -21.001 4.024 1.00 97.44 229 GLU A O 1
ATOM 1763 N N . ALA A 1 230 ? -3.186 -23.175 4.385 1.00 97.69 230 ALA A N 1
ATOM 1764 C CA . ALA A 1 230 ? -2.890 -23.501 2.986 1.00 97.69 230 ALA A CA 1
ATOM 1765 C C . ALA A 1 230 ? -3.928 -22.970 1.969 1.00 97.69 230 ALA A C 1
ATOM 1767 O O . ALA A 1 230 ? -3.505 -22.344 0.998 1.00 97.69 230 ALA A O 1
ATOM 1768 N N . PRO A 1 231 ? -5.260 -23.084 2.183 1.00 98.06 231 PRO A N 1
ATOM 1769 C CA . PRO A 1 231 ? -6.241 -22.546 1.233 1.00 98.06 231 PRO A CA 1
ATOM 1770 C C . PRO A 1 231 ? -6.156 -21.022 1.057 1.00 98.06 231 PRO A C 1
ATOM 1772 O O . PRO A 1 231 ? -6.373 -20.495 -0.037 1.00 98.06 231 PRO A O 1
ATOM 1775 N N . THR A 1 232 ? -5.821 -20.296 2.126 1.00 98.25 232 THR A N 1
ATOM 1776 C CA . THR A 1 232 ? -5.652 -18.837 2.096 1.00 98.25 232 THR A CA 1
ATOM 1777 C C . THR A 1 232 ? -4.389 -18.457 1.329 1.00 98.25 232 THR A C 1
ATOM 1779 O O . THR A 1 232 ? -4.433 -17.537 0.511 1.00 98.25 232 THR A O 1
ATOM 1782 N N . LEU A 1 233 ? -3.288 -19.192 1.523 1.00 98.38 233 LEU A N 1
ATOM 1783 C CA . LEU A 1 233 ? -2.039 -18.991 0.779 1.00 98.38 233 LEU A CA 1
ATOM 1784 C C . LEU A 1 233 ? -2.174 -19.349 -0.703 1.00 98.38 233 LEU A C 1
ATOM 1786 O O . LEU A 1 233 ? -1.672 -18.622 -1.558 1.00 98.38 233 LEU A O 1
ATOM 1790 N N . GLU A 1 234 ? -2.875 -20.434 -1.031 1.00 97.94 234 GLU A N 1
ATOM 1791 C CA . GLU A 1 234 ? -3.193 -20.805 -2.413 1.00 97.94 234 GLU A CA 1
ATOM 1792 C C . GLU A 1 234 ? -4.008 -19.707 -3.096 1.00 97.94 234 GLU A C 1
ATOM 1794 O O . GLU A 1 234 ? -3.668 -19.271 -4.200 1.00 97.94 234 GLU A O 1
ATOM 1799 N N . LYS A 1 235 ? -5.038 -19.190 -2.412 1.00 97.69 235 LYS A N 1
ATOM 1800 C CA . LYS A 1 235 ? -5.822 -18.057 -2.904 1.00 97.69 235 LYS A CA 1
ATOM 1801 C C . LYS A 1 235 ? -4.943 -16.821 -3.092 1.00 97.69 235 LYS A C 1
ATOM 1803 O O . LYS A 1 235 ? -5.010 -16.228 -4.163 1.00 97.69 235 LYS A O 1
ATOM 1808 N N . ALA A 1 236 ? -4.110 -16.446 -2.121 1.00 98.44 236 ALA A N 1
ATOM 1809 C CA . ALA A 1 236 ? -3.221 -15.285 -2.226 1.00 98.44 236 ALA A CA 1
ATOM 1810 C C . ALA A 1 236 ? -2.268 -15.407 -3.427 1.00 98.44 236 ALA A C 1
ATOM 1812 O O . ALA A 1 236 ? -2.202 -14.507 -4.264 1.00 98.44 236 ALA A O 1
ATOM 1813 N N . ASN A 1 237 ? -1.616 -16.562 -3.576 1.00 98.00 237 ASN A N 1
ATOM 1814 C CA . ASN A 1 237 ? -0.707 -16.836 -4.686 1.00 98.00 237 ASN A CA 1
ATOM 1815 C C . ASN A 1 237 ? -1.421 -16.869 -6.046 1.00 98.00 237 ASN A C 1
ATOM 1817 O O . ASN A 1 237 ? -0.871 -16.397 -7.038 1.00 98.00 237 ASN A O 1
ATOM 1821 N N . SER A 1 238 ? -2.673 -17.338 -6.106 1.00 96.12 238 SER A N 1
ATOM 1822 C CA . SER A 1 238 ? -3.475 -17.299 -7.340 1.00 96.12 238 SER A CA 1
ATOM 1823 C C . SER A 1 238 ? -3.792 -15.879 -7.829 1.00 96.12 238 SER A C 1
ATOM 1825 O O . SER A 1 238 ? -4.205 -15.706 -8.973 1.00 96.12 238 SER A O 1
ATOM 1827 N N . LEU A 1 239 ? -3.623 -14.865 -6.969 1.00 96.06 239 LEU A N 1
ATOM 1828 C CA . LEU A 1 239 ? -3.884 -13.461 -7.283 1.00 96.06 239 LEU A CA 1
ATOM 1829 C C . LEU A 1 239 ? -2.635 -12.676 -7.707 1.00 96.06 239 LEU A C 1
ATOM 1831 O O . LEU A 1 239 ? -2.803 -11.550 -8.179 1.00 96.06 239 LEU A O 1
ATOM 1835 N N . LEU A 1 240 ? -1.432 -13.249 -7.568 1.00 94.88 240 LEU A N 1
ATOM 1836 C CA . LEU A 1 240 ? -0.163 -12.634 -7.996 1.00 94.88 240 LEU A CA 1
ATOM 1837 C C . LEU A 1 240 ? -0.069 -12.491 -9.516 1.00 94.88 240 LEU A C 1
ATOM 1839 O O . LEU A 1 240 ? 0.557 -11.572 -10.028 1.00 94.88 240 LEU A O 1
ATOM 1843 N N . THR A 1 241 ? -0.740 -13.380 -10.243 1.00 88.75 241 THR A N 1
ATOM 1844 C CA . THR A 1 241 ? -0.846 -13.338 -11.699 1.00 88.75 241 THR A CA 1
ATOM 1845 C C . THR A 1 241 ? -2.299 -13.523 -12.128 1.00 88.75 241 THR A C 1
ATOM 1847 O O . THR A 1 241 ? -3.177 -13.859 -11.330 1.00 88.75 241 THR A O 1
ATOM 1850 N N . ARG A 1 242 ? -2.596 -13.257 -13.398 1.00 84.06 242 ARG A N 1
ATOM 1851 C CA . ARG A 1 242 ? -3.923 -13.484 -13.975 1.00 84.06 242 ARG A CA 1
ATOM 1852 C C . ARG A 1 242 ? -3.924 -14.790 -14.756 1.00 84.06 242 ARG A C 1
ATOM 1854 O O . ARG A 1 242 ? -2.958 -15.140 -15.426 1.00 84.06 242 ARG A O 1
ATOM 1861 N N . LYS A 1 243 ? -5.060 -15.490 -14.738 1.00 84.69 243 LYS A N 1
ATOM 1862 C CA . LYS A 1 243 ? -5.309 -16.557 -15.707 1.00 84.69 243 LYS A CA 1
ATOM 1863 C C . LYS A 1 243 ? -5.575 -15.912 -17.064 1.00 84.69 243 LYS A C 1
ATOM 1865 O O . LYS A 1 243 ? -6.661 -15.385 -17.302 1.00 84.69 243 LYS A O 1
ATOM 1870 N N . TYR A 1 244 ? -4.574 -15.934 -17.930 1.00 85.12 244 TYR A N 1
ATOM 1871 C CA . TYR A 1 244 ? -4.686 -15.400 -19.279 1.00 85.12 244 TYR A CA 1
ATOM 1872 C C . TYR A 1 244 ? -5.627 -16.247 -20.144 1.00 85.12 244 TYR A C 1
ATOM 1874 O O . TYR A 1 244 ? -5.769 -17.458 -19.960 1.00 85.12 244 TYR A O 1
ATOM 1882 N N . ARG A 1 245 ? -6.309 -15.590 -21.087 1.00 89.19 245 ARG A N 1
ATOM 1883 C CA . ARG A 1 245 ? -7.203 -16.253 -22.040 1.00 89.19 245 ARG A CA 1
ATOM 1884 C C . ARG A 1 245 ? -6.401 -16.684 -23.259 1.00 89.19 245 ARG A C 1
ATOM 1886 O O . ARG A 1 245 ? -5.978 -15.830 -24.030 1.00 89.19 245 ARG A O 1
ATOM 1893 N N . GLU A 1 246 ? -6.304 -17.987 -23.488 1.00 89.56 246 GLU A N 1
ATOM 1894 C CA . GLU A 1 246 ? -5.672 -18.541 -24.690 1.00 89.56 246 GLU A CA 1
ATOM 1895 C C . GLU A 1 246 ? -6.258 -17.950 -25.997 1.00 89.56 246 GLU A C 1
ATOM 1897 O O . GLU A 1 246 ? -7.476 -17.720 -26.083 1.00 89.56 246 GLU A O 1
ATOM 1902 N N . PRO A 1 247 ? -5.428 -17.683 -27.028 1.00 91.81 247 PRO A N 1
ATOM 1903 C CA . PRO A 1 247 ? -3.962 -17.828 -27.070 1.00 91.81 247 PRO A CA 1
ATOM 1904 C C . PRO A 1 247 ? -3.179 -16.603 -26.534 1.00 91.81 247 PRO A C 1
ATOM 1906 O O . PRO A 1 247 ? -1.985 -16.470 -26.778 1.00 91.81 247 PRO A O 1
ATOM 1909 N N . TRP A 1 248 ? -3.835 -15.657 -25.854 1.00 89.94 248 TRP A N 1
ATOM 1910 C CA . TRP A 1 248 ? -3.255 -14.378 -25.419 1.00 89.94 248 TRP A CA 1
ATOM 1911 C C . TRP A 1 248 ? -2.608 -14.487 -24.035 1.00 89.94 248 TRP A C 1
ATOM 1913 O O . TRP A 1 248 ? -3.096 -13.901 -23.066 1.00 89.94 248 TRP A O 1
ATOM 1923 N N . VAL A 1 249 ? -1.534 -15.270 -23.946 1.00 88.44 249 VAL A N 1
ATOM 1924 C CA . VAL A 1 249 ? -0.787 -15.536 -22.708 1.00 88.44 249 VAL A CA 1
ATOM 1925 C C . VAL A 1 249 ? 0.492 -14.707 -22.611 1.00 88.44 249 VAL A C 1
ATOM 1927 O O . VAL A 1 249 ? 1.137 -14.433 -23.622 1.00 88.44 249 VAL A O 1
ATOM 1930 N N . VAL A 1 250 ? 0.872 -14.322 -21.389 1.00 84.12 250 VAL A N 1
ATOM 1931 C CA . VAL A 1 250 ? 2.236 -13.849 -21.110 1.00 84.12 250 VAL A CA 1
ATOM 1932 C C . VAL A 1 250 ? 3.133 -15.083 -20.944 1.00 84.12 250 VAL A C 1
ATOM 1934 O O . VAL A 1 250 ? 2.772 -15.961 -20.157 1.00 84.12 250 VAL A O 1
ATOM 1937 N N . PRO A 1 251 ? 4.249 -15.199 -21.689 1.00 80.50 251 PRO A N 1
ATOM 1938 C CA . PRO A 1 251 ? 5.166 -16.330 -21.563 1.00 80.50 251 PRO A CA 1
ATOM 1939 C C . PRO A 1 251 ? 5.734 -16.453 -20.146 1.00 80.50 251 PRO A C 1
ATOM 1941 O O . PRO A 1 251 ? 6.062 -15.449 -19.520 1.00 80.50 251 PRO A O 1
ATOM 1944 N N . ASN A 1 252 ? 5.893 -17.687 -19.662 1.00 77.31 252 ASN A N 1
ATOM 1945 C CA . ASN A 1 252 ? 6.555 -17.953 -18.377 1.00 77.31 252 ASN A CA 1
ATOM 1946 C C . ASN A 1 252 ? 8.088 -17.798 -18.455 1.00 77.31 252 ASN A C 1
ATOM 1948 O O . ASN A 1 252 ? 8.751 -17.794 -17.424 1.00 77.31 252 ASN A O 1
ATOM 1952 N N . GLU A 1 253 ? 8.639 -17.694 -19.666 1.00 75.44 253 GLU A N 1
ATOM 1953 C CA . GLU A 1 253 ? 10.065 -17.533 -19.957 1.00 75.44 253 GLU A CA 1
ATOM 1954 C C . GLU A 1 253 ? 10.213 -16.431 -21.019 1.00 75.44 253 GLU A C 1
ATOM 1956 O O . GLU A 1 253 ? 9.442 -16.408 -21.985 1.00 75.44 253 GLU A O 1
ATOM 1961 N N . VAL A 1 254 ? 11.156 -15.504 -20.810 1.00 58.28 254 VAL A N 1
ATOM 1962 C CA . VAL A 1 254 ? 11.444 -14.356 -21.695 1.00 58.28 254 VAL A CA 1
ATOM 1963 C C . VAL A 1 254 ? 12.730 -14.600 -22.469 1.00 58.28 254 VAL A C 1
ATOM 1965 O O . VAL A 1 254 ? 13.717 -15.026 -21.829 1.00 58.28 254 VAL A O 1
#

Sequence (254 aa):
YNWHWFWDFGNGDTGNQGVHEIDVARWAIDGATLPTKVWALGGRLGYEDQGQTPNMHLSVFEYGDVLLVFETRGLVDKVEKFPRKVLNEYYTTEGVIRQGKFYPNGSDQGEDVSGGTPDEITPGGPFQSFIASVRARDPKLCNAGPEHGHYSSGLCHLGNIAYRVGEQISFGGSAKPKRLGDDPRVAEAYDTIAGNLEAAGVNLAATQYSLSPVLEFDPAAEKFTGGAEAPTLEKANSLLTRKYREPWVVPNEV

Secondary structure (DSSP, 8-state):
--GGGSTTT--HHHHHTHHHHHHHHHHTSTT--S-SEEEEEEE--S--SS--S-SEEEEEEEETTEEEEEEEE-STTSSTTS------EEE-SSEEEETTEEEETT--PPEE--------PPSSHHHHHHHHHHHHT-GGG-SS-HHHHHHHHHHHHHHHHHHHHPEEEETTSSS--THHHHSHHHHHHHHHHHHHHHHTT--GGG-EEEE---EEEETTTTEEEESS-HHHHHHHHHTSS----TT-PPPS--

Solvent-accessible surface area (backbone atoms only — not comparable to full-atom values): 14643 Å² total; per-residue (Å²): 141,63,57,39,26,33,77,92,70,34,60,16,53,43,50,72,58,37,34,62,53,52,36,58,55,46,67,76,39,84,93,65,65,60,42,46,28,39,23,14,38,30,29,64,72,88,61,95,71,89,62,69,37,41,42,37,33,39,28,41,32,31,61,79,96,45,75,49,79,46,74,40,74,56,73,48,62,69,45,86,92,39,55,82,80,88,82,68,71,47,84,54,99,63,26,37,37,44,92,78,22,35,24,44,73,96,45,92,64,67,39,81,73,76,81,85,79,80,75,89,68,44,67,75,51,75,67,42,8,44,51,49,11,63,74,70,72,36,70,83,36,26,80,74,46,70,67,58,54,46,37,31,50,43,52,35,49,52,31,52,40,25,32,73,58,24,47,81,45,54,68,51,49,97,64,82,62,64,77,52,60,75,40,74,67,53,26,48,53,52,52,49,52,53,50,41,40,47,69,60,69,37,61,47,71,82,33,65,32,23,43,27,55,58,31,28,31,40,54,88,78,71,39,64,76,42,60,58,58,67,72,50,41,54,52,42,50,60,64,78,54,78,90,59,59,84,92,64,59,83,72,96,71,132

Radius of gyration: 19.76 Å; Cα contacts (8 Å, |Δi|>4): 401; chains: 1; bounding box: 48×46×50 Å

pLDDT: mean 93.66, std 6.04, range [58.28, 98.75]

Nearest PDB structures (foldseek):
  3gfg-assembly1_B  TM=6.020E-01  e=1.883E-02  Bacillus subtilis subsp. subtilis str. 168
  5aox-assembly1_B  TM=3.654E-01  e=1.890E+00  Homo sapiens
  1kqf-assembly1_C  TM=2.849E-01  e=5.095E+00  Escherichia coli
  3bnw-assembly3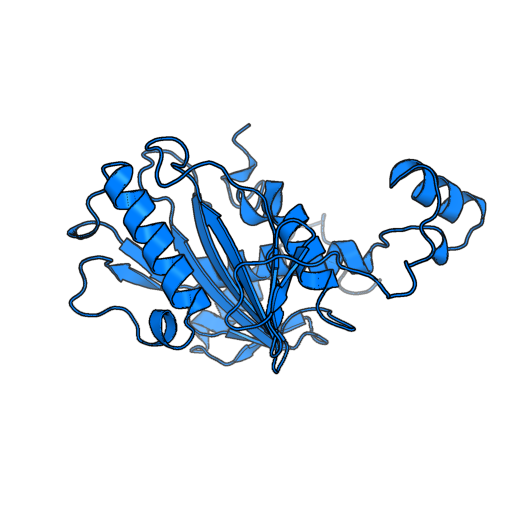_A  TM=1.773E-01  e=6.435E+00  Trypanosoma brucei

Foldseek 3Di:
DQQQLDPVRHQPCCLVPVLVLLLVLQVVPPPDFAAQKKAKKFACFPDDDPGDHGQWMWMWGHRDVDIDIGTHHDLAPLDPVGHDDDWDKDQDPQAIDTPQFTAGPPGPDTDHDDDDDDPPAQPDPQVVLVVVCVVVVNQSSHPQDPSSVCRSSLSSLLRSLNQVLFDKDALLDPDDDVVCPPDPVSVVSVVSNVVSSVSSVTDRNPDIMGIGFIWGADSVVRATDDRDDPVSRVSSRCSSDDDDDPPPDDDPPD

Mean predicted aligned error: 4.35 Å